Protein AF-A0A2V5SPE5-F1 (afdb_monomer_lite)

Radius of gyration: 20.8 Å; chains: 1; bounding box: 56×38×56 Å

pLDDT: mean 79.17, std 14.81, range [37.03, 97.19]

Foldseek 3Di:
DQPFQEEEAEEQVCVLQVVLLVVLLVVVPGGYHYHYDDPVVLPPDDLVVVVVVRLVNHDAAYEYEADPNCCVSRVVDPVVVVVVVVVCVVCVRRYHYDYPPPPSLFQHSNNVSQVVCVSVVNHDDDDPLNGGGAAEEQDQDDDDDDDCVGSQNWYWYHDDLSIDIWHWDDDDQFKIKTFQSGSFFPFKFKQPPPDDPVRRPPPVPGDRPDRMDIDTQQIWMWTATPSGDIGIDHRPGDDDPVPPD

Sequence (245 aa):
MSRYEIALSFAGEDRTYVEMVARFLQSHGVSFFYDDYNDVNLWGKDLYAHLVGVYSKAERYVIMFISRHYAEKVWTNHERRAAQSRALTEKGEYILPVRSYLDARRISPEVLASKVLEKLGRPIILSKANALPPPHSPALCGDVAFDYSSHDGRFEFGHGDLAFESRWTRASNRSIYCYNDAPSIRGVAVAPVGADFKALGDVSTLDFTSRTRCPAVGQFVVLQNTKGFFALLRIESIGDMTRGD

Secondary structure (DSSP, 8-state):
---EEEEEEEEGGGHHHHHHHHHHHHHTT--EEEEEE-HHHHTT--HHHHHHHHHTTEEEEEEEEE-HHHHHHH--SHHHHHHHHHHHHHTTTTEEEEETTTSTTTS-HHHHHHHHHHHTT------TTTSSPPPEE--SSS-----TTSGGGEEEES-GGG-EEEEEEE--SSBEEEES-STTEEEEEEPPTT--TTT---GGGS----SEE-PBTTPEEEEEETTS-EEEEE------GGG--

Structure (mmCIF, N/CA/C/O backbone):
data_AF-A0A2V5SPE5-F1
#
_entry.id   AF-A0A2V5SPE5-F1
#
loop_
_atom_site.group_PDB
_atom_site.id
_atom_site.type_symbol
_atom_site.label_atom_id
_atom_site.label_alt_id
_atom_site.label_comp_id
_atom_site.label_asym_id
_atom_site.label_entity_id
_atom_site.label_seq_id
_atom_site.pdbx_PDB_ins_code
_atom_site.Cartn_x
_atom_site.Cartn_y
_atom_site.Cartn_z
_atom_site.occupancy
_atom_site.B_iso_or_equiv
_atom_site.auth_seq_id
_atom_site.auth_comp_id
_atom_site.auth_asym_id
_atom_site.auth_atom_id
_atom_site.pdbx_PDB_model_num
ATOM 1 N N . MET A 1 1 ? -7.670 -2.288 32.325 1.00 46.09 1 MET A N 1
ATOM 2 C CA . MET A 1 1 ? -6.701 -1.394 31.663 1.00 46.09 1 MET A CA 1
ATOM 3 C C . MET A 1 1 ? -6.835 -1.601 30.172 1.00 46.09 1 MET A C 1
ATOM 5 O O . MET A 1 1 ? -6.542 -2.690 29.686 1.00 46.09 1 MET A O 1
ATOM 9 N N . SER A 1 2 ? -7.372 -0.611 29.473 1.00 51.41 2 SER A N 1
ATOM 10 C CA . SER A 1 2 ? -7.204 -0.492 28.027 1.00 51.41 2 SER A CA 1
ATOM 11 C C . SER A 1 2 ? -5.707 -0.459 27.715 1.00 51.41 2 SER A C 1
ATOM 13 O O . SER A 1 2 ? -4.915 0.085 28.478 1.00 51.41 2 SER A O 1
ATOM 15 N N . ARG A 1 3 ? -5.302 -1.180 26.669 1.00 74.50 3 ARG A N 1
ATOM 16 C CA . ARG A 1 3 ? -3.885 -1.429 26.345 1.00 74.50 3 ARG A CA 1
ATOM 17 C C . ARG A 1 3 ? -3.415 -0.602 25.143 1.00 74.50 3 ARG A C 1
ATOM 19 O O . ARG A 1 3 ? -2.238 -0.650 24.803 1.00 74.50 3 ARG A O 1
ATOM 26 N N . TYR A 1 4 ? -4.333 0.119 24.499 1.00 88.06 4 TYR A N 1
ATOM 27 C CA . TYR A 1 4 ? -4.118 0.752 23.205 1.00 88.06 4 TYR A CA 1
ATOM 28 C C . TYR A 1 4 ? -4.784 2.127 23.149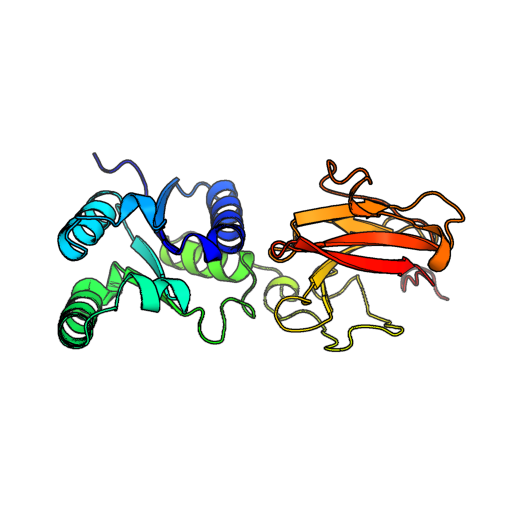 1.00 88.06 4 TYR A C 1
ATOM 30 O O . TYR A 1 4 ? -5.935 2.292 23.554 1.00 88.06 4 TYR A O 1
ATOM 38 N N . GLU A 1 5 ? -4.066 3.105 22.604 1.00 90.81 5 GLU A N 1
ATOM 39 C CA . GLU A 1 5 ? -4.546 4.480 22.443 1.00 90.81 5 GLU A CA 1
ATOM 40 C C . GLU A 1 5 ? -5.708 4.551 21.439 1.00 90.81 5 GLU A C 1
ATOM 42 O O . GLU A 1 5 ? -6.687 5.266 21.666 1.00 90.81 5 GLU A O 1
ATOM 47 N N . ILE A 1 6 ? -5.634 3.759 20.363 1.00 92.25 6 ILE A N 1
ATOM 48 C CA . ILE A 1 6 ? -6.676 3.656 19.332 1.00 92.25 6 ILE A CA 1
ATOM 49 C C . ILE A 1 6 ? -7.001 2.197 18.961 1.00 92.25 6 ILE A C 1
ATOM 51 O O . ILE A 1 6 ? -6.243 1.274 19.260 1.00 92.25 6 ILE A O 1
ATOM 55 N N . ALA A 1 7 ? -8.103 1.982 18.244 1.00 91.06 7 ALA A N 1
ATOM 56 C CA . ALA A 1 7 ? -8.387 0.729 17.540 1.00 91.06 7 ALA A CA 1
ATOM 57 C C . ALA A 1 7 ? -8.598 0.986 16.045 1.00 91.06 7 ALA A C 1
ATOM 59 O O . ALA A 1 7 ? -9.183 1.998 15.667 1.00 91.06 7 ALA A O 1
ATOM 60 N N . LEU A 1 8 ? -8.137 0.062 15.206 1.00 91.25 8 LEU A N 1
ATOM 61 C CA . LEU A 1 8 ? -8.308 0.064 13.756 1.00 91.25 8 LEU A CA 1
ATOM 62 C C . LEU A 1 8 ? -9.263 -1.077 13.395 1.00 91.25 8 LEU A C 1
ATOM 64 O O . LEU A 1 8 ? -8.892 -2.241 13.529 1.00 91.25 8 LEU A O 1
ATOM 68 N N . SER A 1 9 ? -10.477 -0.746 12.957 1.00 87.81 9 SER A N 1
ATOM 69 C CA . SER A 1 9 ? -11.514 -1.716 12.581 1.00 87.81 9 SER A CA 1
ATOM 70 C C . SER A 1 9 ? -11.764 -1.669 11.078 1.00 87.81 9 SER A C 1
ATOM 72 O O . SER A 1 9 ? -12.050 -0.604 10.527 1.00 87.81 9 SER A O 1
ATOM 74 N N . PHE A 1 10 ? -11.586 -2.803 10.403 1.00 86.19 10 PHE A N 1
ATOM 75 C CA . PHE A 1 10 ? -11.543 -2.888 8.942 1.00 86.19 10 PHE A CA 1
ATOM 76 C C . PHE A 1 10 ? -11.928 -4.287 8.447 1.00 86.19 10 PHE A C 1
ATOM 78 O O . PHE A 1 10 ? -11.893 -5.262 9.200 1.00 86.19 10 PHE A O 1
ATOM 85 N N . ALA A 1 11 ? -12.298 -4.399 7.169 1.00 83.06 11 ALA A N 1
ATOM 86 C CA . ALA A 1 11 ? -12.502 -5.697 6.531 1.00 83.06 11 ALA A CA 1
ATOM 87 C C . ALA A 1 11 ? -11.150 -6.318 6.174 1.00 83.06 11 ALA A C 1
ATOM 89 O O . ALA A 1 11 ? -10.242 -5.596 5.768 1.00 83.06 11 ALA A O 1
ATOM 90 N N . GLY A 1 12 ? -11.005 -7.642 6.281 1.00 79.88 12 GLY A N 1
ATOM 91 C CA . GLY A 1 12 ? -9.739 -8.327 5.987 1.00 79.88 12 GLY A CA 1
ATOM 92 C C . GLY A 1 12 ? -9.131 -7.974 4.619 1.00 79.88 12 GLY A C 1
ATOM 93 O O . GLY A 1 12 ? -7.910 -7.921 4.487 1.00 79.88 12 GLY A O 1
ATOM 94 N N . GLU A 1 13 ? -9.966 -7.652 3.630 1.00 80.38 13 GLU A N 1
ATOM 95 C CA . GLU A 1 13 ? -9.584 -7.209 2.285 1.00 80.38 13 GLU A CA 1
ATOM 96 C C . GLU A 1 13 ? -8.825 -5.874 2.253 1.00 80.38 13 GLU A C 1
ATOM 98 O O . GLU A 1 13 ? -8.049 -5.635 1.329 1.00 80.38 13 GLU A O 1
ATOM 103 N N . ASP A 1 14 ? -9.022 -5.014 3.253 1.00 79.62 14 ASP A N 1
ATOM 104 C CA . ASP A 1 14 ? -8.382 -3.699 3.356 1.00 79.62 14 ASP A CA 1
ATOM 105 C C . ASP A 1 14 ? -7.065 -3.745 4.154 1.00 79.62 14 ASP A C 1
ATOM 107 O O . ASP A 1 14 ? -6.415 -2.712 4.342 1.00 79.62 14 ASP A O 1
ATOM 111 N N . ARG A 1 15 ? -6.643 -4.934 4.618 1.00 80.62 15 ARG A N 1
ATOM 112 C CA . ARG A 1 15 ? -5.495 -5.124 5.522 1.00 80.62 15 ARG A CA 1
ATOM 113 C C . ARG A 1 15 ? -4.242 -4.394 5.066 1.00 80.62 15 ARG A C 1
ATOM 115 O O . ARG A 1 15 ? -3.637 -3.710 5.880 1.00 80.62 15 ARG A O 1
ATOM 122 N N . THR A 1 16 ? -3.853 -4.512 3.796 1.00 75.94 16 THR A N 1
ATOM 123 C CA . THR A 1 16 ? -2.585 -3.927 3.334 1.00 75.94 16 THR A CA 1
ATOM 124 C C . THR A 1 16 ? -2.550 -2.410 3.512 1.00 75.94 16 THR A C 1
ATOM 126 O O . THR A 1 16 ? -1.566 -1.872 4.013 1.00 75.94 16 THR A O 1
ATOM 129 N N . TYR A 1 17 ? -3.640 -1.716 3.175 1.00 77.75 17 TYR A N 1
ATOM 130 C CA . TYR A 1 17 ? -3.734 -0.269 3.367 1.00 77.75 17 TYR A CA 1
ATOM 131 C C . TYR A 1 17 ? -3.699 0.100 4.857 1.00 77.75 17 TYR A C 1
ATOM 133 O O . TYR A 1 17 ? -2.959 0.996 5.267 1.00 77.75 17 TYR A O 1
ATOM 141 N N . VAL A 1 18 ? -4.458 -0.623 5.686 1.00 86.75 18 VAL A N 1
ATOM 142 C CA . VAL A 1 18 ? -4.539 -0.369 7.132 1.00 86.75 18 VAL A CA 1
ATOM 143 C C . VAL A 1 18 ? -3.203 -0.634 7.830 1.00 86.75 18 VAL A C 1
ATOM 145 O O . VAL A 1 18 ? -2.807 0.146 8.695 1.00 86.75 18 VAL A O 1
ATOM 148 N N . GLU A 1 19 ? -2.465 -1.670 7.428 1.00 83.00 19 GLU A N 1
ATOM 149 C CA . GLU A 1 19 ? -1.131 -1.973 7.956 1.00 83.00 19 GLU A CA 1
ATOM 150 C C . GLU A 1 19 ? -0.127 -0.853 7.676 1.00 83.00 19 GLU A C 1
ATOM 152 O O . GLU A 1 19 ? 0.739 -0.583 8.506 1.00 83.00 19 GLU A O 1
ATOM 157 N N . MET A 1 20 ? -0.240 -0.153 6.549 1.00 75.56 20 MET A N 1
ATOM 158 C CA . MET A 1 20 ? 0.630 0.987 6.262 1.00 75.56 20 MET A CA 1
ATOM 159 C C . MET A 1 20 ? 0.316 2.202 7.121 1.00 75.56 20 MET A C 1
ATOM 161 O O . MET A 1 20 ? 1.232 2.803 7.684 1.00 75.56 20 MET A O 1
ATOM 165 N N . VAL A 1 21 ? -0.971 2.525 7.272 1.00 86.06 21 VAL A N 1
ATOM 166 C CA . VAL A 1 21 ? -1.419 3.573 8.200 1.00 86.06 21 VAL A CA 1
ATOM 167 C C . VAL A 1 21 ? -0.890 3.255 9.597 1.00 86.06 21 VAL A C 1
ATOM 169 O O . VAL A 1 21 ? -0.292 4.101 10.254 1.00 86.06 21 VAL A O 1
ATOM 172 N N . ALA A 1 22 ? -1.038 2.004 10.025 1.00 87.06 22 ALA A N 1
ATOM 173 C CA . ALA A 1 22 ? -0.593 1.531 11.321 1.00 87.06 22 ALA A CA 1
ATOM 174 C C . ALA A 1 22 ? 0.930 1.599 11.501 1.00 87.06 22 ALA A C 1
ATOM 176 O O . ALA A 1 22 ? 1.385 2.066 12.540 1.00 87.06 22 ALA A O 1
ATOM 177 N N . ARG A 1 23 ? 1.733 1.209 10.501 1.00 83.44 23 ARG A N 1
ATOM 178 C CA . ARG A 1 23 ? 3.201 1.359 10.538 1.00 83.44 23 ARG A CA 1
ATOM 179 C C . ARG A 1 23 ? 3.611 2.818 10.716 1.00 83.44 23 ARG A C 1
ATOM 181 O O . ARG A 1 23 ? 4.501 3.108 11.512 1.00 83.44 23 ARG A O 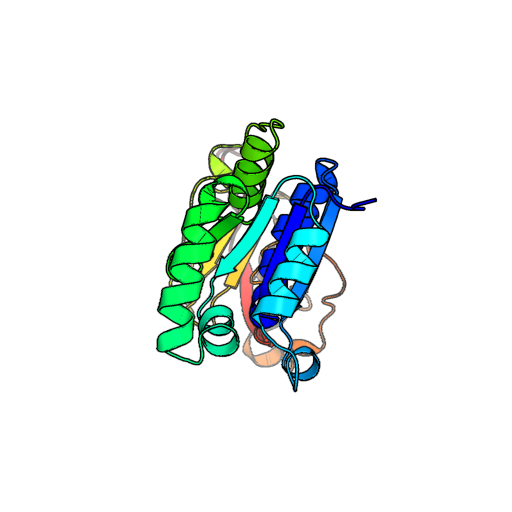1
ATOM 188 N N . PHE A 1 24 ? 2.946 3.733 10.013 1.00 80.19 24 PHE A N 1
ATOM 189 C CA . PHE A 1 24 ? 3.208 5.163 10.145 1.00 80.19 24 PHE A CA 1
ATOM 190 C C . PHE A 1 24 ? 2.808 5.689 11.531 1.00 80.19 24 PHE A C 1
ATOM 192 O O . PHE A 1 24 ? 3.558 6.426 12.163 1.00 80.19 24 PHE A O 1
ATOM 199 N N . LEU A 1 25 ? 1.651 5.283 12.053 1.00 87.81 25 LEU A N 1
ATOM 200 C CA . LEU A 1 25 ? 1.230 5.630 13.413 1.00 87.81 25 LEU A CA 1
ATOM 201 C C . LEU A 1 25 ? 2.196 5.064 14.468 1.00 87.81 25 LEU A C 1
ATOM 203 O O . LEU A 1 25 ? 2.550 5.756 15.424 1.00 87.81 25 LEU A O 1
ATOM 207 N N . GLN A 1 26 ? 2.683 3.838 14.263 1.00 84.75 26 GLN A N 1
ATOM 208 C CA . GLN A 1 26 ? 3.643 3.176 15.143 1.00 84.75 26 GLN A CA 1
ATOM 209 C C . GLN A 1 26 ? 4.980 3.918 15.196 1.00 84.75 26 GLN A C 1
ATOM 211 O O . GLN A 1 26 ? 5.522 4.105 16.285 1.00 84.75 26 GLN A O 1
ATOM 216 N N . SER A 1 27 ? 5.500 4.382 14.053 1.00 77.75 27 SER A N 1
ATOM 217 C CA . SER A 1 27 ? 6.752 5.154 14.012 1.00 77.75 27 SER A CA 1
ATOM 218 C C . SER A 1 27 ? 6.650 6.504 14.735 1.00 77.75 27 SER A C 1
ATOM 220 O O . SER A 1 27 ? 7.672 7.065 15.119 1.00 77.75 27 SER A O 1
ATOM 222 N N . HIS A 1 28 ? 5.427 6.975 15.002 1.00 84.38 28 HIS A N 1
ATOM 223 C CA . HIS A 1 28 ? 5.119 8.175 15.788 1.00 84.38 28 HIS A CA 1
ATOM 224 C C . HIS A 1 28 ? 4.610 7.847 17.209 1.00 84.38 28 HIS A C 1
ATOM 226 O O . HIS A 1 28 ? 3.972 8.672 17.873 1.00 84.38 28 HIS A O 1
ATOM 232 N N . GLY A 1 29 ? 4.887 6.629 17.690 1.00 86.06 29 GLY A N 1
ATOM 233 C CA . GLY A 1 29 ? 4.644 6.212 19.072 1.00 86.06 29 GLY A CA 1
ATOM 234 C C . GLY A 1 29 ? 3.171 6.018 19.431 1.00 86.06 29 GLY A C 1
ATOM 235 O O . GLY A 1 29 ? 2.808 6.149 20.600 1.00 86.06 29 GLY A O 1
ATOM 236 N N . VAL A 1 30 ? 2.296 5.770 18.455 1.00 92.00 30 VAL A N 1
ATOM 237 C CA . VAL A 1 30 ? 0.880 5.462 18.705 1.00 92.00 30 VAL A CA 1
ATOM 238 C C . VAL A 1 30 ? 0.721 3.961 18.934 1.00 92.00 30 VAL A C 1
ATOM 240 O O . VAL A 1 30 ? 1.190 3.148 18.138 1.00 92.00 30 VAL A O 1
ATOM 243 N N . SER A 1 31 ? 0.029 3.585 20.011 1.00 92.00 31 SER A N 1
ATOM 244 C CA . SER A 1 31 ? -0.344 2.191 20.279 1.00 92.00 31 SER A CA 1
ATOM 245 C C . SER A 1 31 ? -1.751 1.905 19.755 1.00 92.00 31 SER A C 1
ATOM 247 O O . SER A 1 31 ? -2.669 2.701 19.953 1.00 92.00 31 SER A O 1
ATOM 249 N N . PHE A 1 32 ? -1.941 0.770 19.084 1.00 92.31 32 PHE A N 1
ATOM 250 C CA . PHE A 1 32 ? -3.219 0.444 18.453 1.00 92.31 32 PHE A CA 1
ATOM 251 C C . PHE A 1 32 ? -3.586 -1.036 18.546 1.00 92.31 32 PHE A C 1
ATOM 253 O O . PHE A 1 32 ? -2.722 -1.912 18.578 1.00 92.31 32 PHE A O 1
ATOM 260 N N . PHE A 1 33 ? -4.891 -1.297 18.559 1.00 89.62 33 PHE A N 1
ATOM 261 C CA . PHE A 1 33 ? -5.485 -2.625 18.435 1.00 89.62 33 PHE A CA 1
ATOM 262 C C . PHE A 1 33 ? -5.995 -2.852 17.007 1.00 89.62 33 PHE A C 1
ATOM 264 O O . PHE A 1 33 ? -6.657 -1.972 16.459 1.00 89.62 33 PHE A O 1
ATOM 271 N N . TYR A 1 34 ? -5.733 -4.024 16.424 1.00 87.06 34 TYR A N 1
ATOM 272 C CA . TYR A 1 34 ? -6.352 -4.429 15.160 1.00 87.06 34 TYR A CA 1
ATOM 273 C C . TYR A 1 34 ? -7.626 -5.227 15.404 1.00 87.06 34 TYR A C 1
ATOM 275 O O . TYR A 1 34 ? -7.627 -6.191 16.167 1.00 87.06 34 TYR A O 1
ATOM 283 N N . ASP A 1 35 ? -8.671 -4.850 14.685 1.00 81.94 35 ASP A N 1
ATOM 284 C CA . ASP A 1 35 ? -9.921 -5.581 14.575 1.00 81.94 35 ASP A CA 1
ATOM 285 C C . ASP A 1 35 ? -10.156 -5.944 13.101 1.00 81.94 35 ASP A C 1
ATOM 287 O O . ASP A 1 35 ? -10.719 -5.160 12.331 1.00 81.94 35 ASP A O 1
ATOM 291 N N . ASP A 1 36 ? -9.643 -7.108 12.693 1.00 76.19 36 ASP A N 1
ATOM 292 C CA . ASP A 1 36 ? -9.723 -7.607 11.323 1.00 76.19 36 ASP A CA 1
ATOM 293 C C . ASP A 1 36 ? -10.974 -8.481 11.116 1.00 76.19 36 ASP A C 1
ATOM 295 O O . ASP A 1 36 ? -11.062 -9.639 11.534 1.00 76.19 36 ASP A O 1
ATOM 299 N N . TYR A 1 37 ? -11.974 -7.942 10.419 1.00 65.94 37 TYR A N 1
ATOM 300 C CA . TYR A 1 37 ? -13.169 -8.706 10.058 1.00 65.94 37 TYR A CA 1
ATOM 301 C C . TYR A 1 37 ? -12.834 -9.747 8.970 1.00 65.94 37 TYR A C 1
ATOM 303 O O . TYR A 1 37 ? -12.868 -9.449 7.773 1.00 65.94 37 TYR A O 1
ATOM 311 N N . ASN A 1 38 ? -12.543 -10.983 9.393 1.00 60.66 38 ASN A N 1
ATOM 312 C CA . ASN A 1 38 ? -12.442 -12.176 8.541 1.00 60.66 38 ASN A CA 1
ATOM 313 C C . ASN A 1 38 ? -13.685 -13.068 8.720 1.00 60.66 38 ASN A C 1
ATOM 315 O O . ASN A 1 38 ? -14.176 -13.214 9.840 1.00 60.66 38 ASN A O 1
ATOM 319 N N . ASP A 1 39 ? -14.156 -13.722 7.650 1.00 52.12 39 ASP A N 1
ATOM 320 C CA . ASP A 1 39 ? -15.409 -14.509 7.644 1.00 52.12 39 ASP A CA 1
ATOM 321 C C . ASP A 1 39 ? -15.454 -15.610 8.721 1.00 52.12 39 ASP A C 1
ATOM 323 O O . ASP A 1 39 ? -16.506 -15.889 9.294 1.00 52.12 39 ASP A O 1
ATOM 327 N N . VAL A 1 40 ? -14.298 -16.172 9.082 1.00 51.53 40 VAL A N 1
ATOM 328 C CA . VAL A 1 40 ? -14.168 -17.194 10.137 1.00 51.53 40 VAL A CA 1
ATOM 329 C C . VAL A 1 40 ? -14.488 -16.639 11.534 1.00 51.53 40 VAL A C 1
ATOM 331 O O . VAL A 1 40 ? -15.038 -17.349 12.371 1.00 51.53 40 VAL A O 1
ATOM 334 N N . ASN A 1 41 ? -14.192 -15.362 11.794 1.00 51.75 41 ASN A N 1
ATOM 335 C CA . ASN A 1 41 ? -14.383 -14.735 13.108 1.00 51.75 41 ASN A CA 1
ATOM 336 C C . ASN A 1 41 ? -15.820 -14.240 13.350 1.00 51.75 41 ASN A C 1
ATOM 338 O O . ASN A 1 41 ? -16.164 -13.922 14.494 1.00 51.75 41 ASN A O 1
ATOM 342 N N . LEU A 1 42 ? -16.637 -14.163 12.293 1.00 52.41 42 LEU A N 1
ATOM 343 C CA . LEU A 1 42 ? -17.982 -13.573 12.294 1.00 52.41 42 LEU A CA 1
ATOM 344 C C . LEU A 1 42 ? -19.107 -14.597 12.414 1.00 52.41 42 LEU A C 1
ATOM 346 O O . LEU A 1 42 ? -20.240 -14.225 12.729 1.00 52.41 42 LEU A O 1
ATOM 350 N N . TRP A 1 43 ? -18.819 -15.879 12.189 1.00 43.50 43 TRP A N 1
ATOM 351 C CA . TRP A 1 43 ? -19.834 -16.921 12.277 1.00 43.50 43 TRP A CA 1
ATOM 352 C C . TRP A 1 43 ? -20.336 -17.048 13.725 1.00 43.50 43 TRP A C 1
ATOM 354 O O . TRP A 1 43 ? -19.628 -17.516 14.613 1.00 43.50 43 TRP A O 1
ATOM 364 N N . GLY A 1 44 ? -21.574 -16.607 13.967 1.00 48.78 44 GLY A N 1
ATOM 365 C CA . GLY A 1 44 ? -22.283 -16.788 15.239 1.00 48.78 44 GLY A CA 1
ATOM 366 C C . GLY A 1 44 ? -22.116 -15.679 16.286 1.00 48.78 44 GLY A C 1
ATOM 367 O O . GLY A 1 44 ? -22.651 -15.827 17.383 1.00 48.78 44 GLY A O 1
ATOM 368 N N . LYS A 1 45 ? -21.425 -14.568 15.989 1.00 54.84 45 LYS A N 1
ATOM 369 C CA . LYS A 1 45 ? -21.304 -13.430 16.923 1.00 54.84 45 LYS A CA 1
ATOM 370 C C . LYS A 1 45 ? -22.335 -12.335 16.645 1.00 54.84 45 LYS A C 1
ATOM 372 O O . LYS A 1 45 ? -22.592 -11.986 15.496 1.00 54.84 45 LYS A O 1
ATOM 377 N N . ASP A 1 46 ? -22.884 -11.747 17.710 1.00 62.25 46 ASP A N 1
ATOM 378 C CA . ASP A 1 46 ? -23.644 -10.497 17.618 1.00 62.25 46 ASP A CA 1
ATOM 379 C C . ASP A 1 46 ? -22.682 -9.343 17.306 1.00 62.25 46 ASP A C 1
ATOM 381 O O . ASP A 1 46 ? -21.771 -9.025 18.075 1.00 62.25 46 ASP A O 1
ATOM 385 N N . LEU A 1 47 ? -22.893 -8.716 16.152 1.00 60.59 47 LEU A N 1
ATOM 386 C CA . LEU A 1 47 ? -22.095 -7.608 15.648 1.00 60.59 47 LEU A CA 1
ATOM 387 C C . LEU A 1 47 ? -22.040 -6.419 16.617 1.00 60.59 47 LEU A C 1
ATOM 389 O O . LEU A 1 47 ? -21.004 -5.766 16.738 1.00 60.59 47 LEU A O 1
ATOM 393 N N . TYR A 1 48 ? -23.139 -6.126 17.313 1.00 62.16 48 TYR A N 1
ATOM 394 C CA . TYR A 1 48 ? -23.153 -5.032 18.278 1.00 62.16 48 TYR A CA 1
ATOM 395 C C . TYR A 1 48 ? -22.267 -5.364 19.481 1.00 62.16 48 TYR A C 1
ATOM 397 O O . TYR A 1 48 ? -21.468 -4.531 19.903 1.00 62.16 48 TYR A O 1
ATOM 405 N N . ALA A 1 49 ? -22.333 -6.603 19.976 1.00 66.25 49 ALA A N 1
ATOM 406 C CA . ALA A 1 49 ? -21.472 -7.072 21.057 1.00 66.25 49 ALA A CA 1
ATOM 407 C C . ALA A 1 49 ? -19.986 -7.058 20.658 1.00 66.25 49 ALA A C 1
ATOM 409 O O . ALA A 1 49 ? -19.134 -6.692 21.469 1.00 66.25 49 ALA A O 1
ATOM 410 N N . HIS A 1 50 ? -19.669 -7.390 19.401 1.00 72.56 50 HIS A N 1
ATOM 411 C CA . HIS A 1 50 ? -18.305 -7.306 18.875 1.00 72.56 50 HIS A CA 1
ATOM 412 C C . HIS A 1 50 ? -17.800 -5.862 18.819 1.00 72.56 50 HIS A C 1
ATOM 414 O O . HIS A 1 50 ? -16.743 -5.572 19.375 1.00 72.56 50 HIS A O 1
ATOM 420 N N . LEU A 1 51 ? -18.572 -4.940 18.232 1.00 70.06 51 LEU A N 1
ATOM 421 C CA . LEU A 1 51 ? -18.212 -3.519 18.180 1.00 70.06 51 LEU A CA 1
ATOM 422 C C . LEU A 1 51 ? -18.059 -2.923 19.583 1.00 70.06 51 LEU A C 1
ATOM 424 O O . LEU A 1 51 ? -17.084 -2.226 19.839 1.00 70.06 51 LEU A O 1
ATOM 428 N N . VAL A 1 52 ? -18.949 -3.255 20.522 1.00 72.12 52 VAL A N 1
ATOM 429 C CA . VAL A 1 52 ? -18.800 -2.885 21.941 1.00 72.12 52 VAL A CA 1
ATOM 430 C C . VAL A 1 52 ? -17.491 -3.435 22.519 1.00 72.12 52 VAL A C 1
ATOM 432 O O . VAL A 1 52 ? -16.777 -2.716 23.220 1.00 72.12 52 VAL A O 1
ATOM 435 N N . GLY A 1 53 ? -17.136 -4.677 22.183 1.00 74.19 53 GLY A N 1
ATOM 436 C CA . GLY A 1 53 ? -15.854 -5.279 22.535 1.00 74.19 53 GLY A CA 1
ATOM 437 C C . GLY A 1 53 ? -14.665 -4.480 22.003 1.00 74.19 53 GLY A C 1
ATOM 438 O O . GLY A 1 53 ? -13.761 -4.166 22.773 1.00 74.19 53 GLY A O 1
ATOM 439 N N . VAL A 1 54 ? -14.679 -4.078 20.733 1.00 75.81 54 VAL A N 1
ATOM 440 C CA . VAL A 1 54 ? -13.622 -3.260 20.109 1.00 75.81 54 VAL A CA 1
ATOM 441 C C . VAL A 1 54 ? -13.547 -1.874 20.749 1.00 75.81 54 VAL A C 1
ATOM 443 O O . VAL A 1 54 ? -12.461 -1.405 21.086 1.00 75.81 54 VAL A O 1
ATOM 446 N N . TYR A 1 55 ? -14.694 -1.251 21.016 1.00 75.50 55 TYR A N 1
ATOM 447 C CA . TYR A 1 55 ? -14.781 0.048 21.690 1.00 75.50 55 TYR A CA 1
ATOM 448 C C . TYR A 1 55 ? -14.250 -0.009 23.127 1.00 75.50 55 TYR A C 1
ATOM 450 O O . TYR A 1 55 ? -13.816 0.996 23.668 1.00 75.50 55 TYR A O 1
ATOM 458 N N . SER A 1 56 ? -14.236 -1.181 23.763 1.00 77.06 56 SER A N 1
ATOM 459 C CA . SER A 1 56 ? -13.610 -1.339 25.081 1.00 77.06 56 SER A CA 1
ATOM 460 C C . SER A 1 56 ? -12.076 -1.421 25.029 1.00 77.06 56 SER A C 1
ATOM 462 O O . SER A 1 56 ? -11.419 -1.335 26.068 1.00 77.06 56 SER A O 1
ATOM 464 N N . LYS A 1 57 ? -11.483 -1.629 23.842 1.00 79.56 57 LYS A N 1
ATOM 465 C CA . LYS A 1 57 ? -10.030 -1.808 23.674 1.00 79.56 57 LYS A CA 1
ATOM 466 C C . LYS A 1 57 ? -9.276 -0.497 23.492 1.00 79.56 57 LYS A C 1
ATOM 468 O O . LYS A 1 57 ? -8.106 -0.452 23.873 1.00 79.56 57 LYS A O 1
ATOM 473 N N . ALA A 1 58 ? -9.918 0.514 22.909 1.00 81.50 58 ALA A N 1
ATOM 474 C CA . ALA A 1 58 ? -9.306 1.799 22.599 1.00 81.50 58 ALA A CA 1
ATOM 475 C C . ALA A 1 58 ? -9.609 2.851 23.669 1.00 81.50 58 ALA A C 1
ATOM 477 O O . ALA A 1 58 ? -10.744 2.992 24.120 1.00 81.50 58 ALA A O 1
ATOM 478 N N . GLU A 1 59 ? -8.603 3.638 24.033 1.00 82.75 59 GLU A N 1
ATOM 479 C CA . GLU A 1 59 ? -8.767 4.720 25.011 1.00 82.75 59 GLU A CA 1
ATOM 480 C C . GLU A 1 59 ? -9.375 5.976 24.410 1.00 82.75 59 GLU A C 1
ATOM 482 O O . GLU A 1 59 ? -10.211 6.616 25.042 1.00 82.75 59 GLU A O 1
ATOM 487 N N . ARG A 1 60 ? -8.946 6.339 23.199 1.00 85.31 60 ARG A N 1
ATOM 488 C CA . ARG A 1 60 ? -9.261 7.647 22.619 1.00 85.31 60 ARG A CA 1
ATOM 489 C C . ARG A 1 60 ? -10.184 7.547 21.426 1.00 85.31 60 ARG A C 1
ATOM 491 O O . ARG A 1 60 ? -11.205 8.223 21.407 1.00 85.31 60 ARG A O 1
ATOM 498 N N . TYR A 1 61 ? -9.823 6.721 20.445 1.00 89.00 61 TYR A N 1
ATOM 499 C CA . TYR A 1 61 ? -10.561 6.655 19.188 1.00 89.00 61 TYR A CA 1
ATOM 500 C C . TYR A 1 61 ? -10.628 5.249 18.606 1.00 89.00 61 TYR A C 1
ATOM 502 O O . TYR A 1 61 ? -9.674 4.473 18.677 1.00 89.00 61 TYR A O 1
ATOM 510 N N . VAL A 1 62 ? -11.733 4.967 17.926 1.00 87.38 62 VAL A N 1
ATOM 511 C CA . VAL A 1 62 ? -11.885 3.803 17.052 1.00 87.38 62 VAL A CA 1
ATOM 512 C C . VAL A 1 62 ? -11.962 4.302 15.616 1.00 87.38 62 VAL A C 1
ATOM 514 O O . VAL A 1 62 ? -12.889 5.015 15.235 1.00 87.38 62 VAL A O 1
ATOM 517 N N . ILE A 1 63 ? -10.968 3.942 14.816 1.00 88.81 63 ILE A N 1
ATOM 518 C CA . ILE A 1 63 ? -10.874 4.293 13.403 1.00 88.81 63 ILE A CA 1
ATOM 519 C C . ILE A 1 63 ? -11.532 3.179 12.606 1.00 88.81 63 ILE A C 1
ATOM 521 O O . ILE A 1 63 ? -11.050 2.046 12.594 1.00 88.81 63 ILE A O 1
ATOM 525 N N . MET A 1 64 ? -12.642 3.500 11.951 1.00 85.06 64 MET A N 1
ATOM 526 C CA . MET A 1 64 ? -13.456 2.518 11.242 1.00 85.06 64 MET A CA 1
ATOM 527 C C . MET A 1 64 ? -13.287 2.693 9.734 1.00 85.06 64 MET A C 1
ATOM 529 O O . MET A 1 64 ? -13.747 3.685 9.168 1.00 85.06 64 MET A O 1
ATOM 533 N N . PHE A 1 65 ? -12.641 1.734 9.077 1.00 84.50 65 PHE A N 1
ATOM 534 C CA . PHE A 1 65 ? -12.421 1.720 7.632 1.00 84.50 65 PHE A CA 1
ATOM 535 C C . PHE A 1 65 ? -13.647 1.137 6.931 1.00 84.50 65 PHE A C 1
ATOM 537 O O . PHE A 1 65 ? -13.819 -0.071 6.797 1.00 84.50 65 PHE A O 1
ATOM 544 N N . ILE A 1 66 ? -14.527 2.026 6.480 1.00 79.50 66 ILE A N 1
ATOM 545 C CA . ILE A 1 66 ? -15.796 1.675 5.847 1.00 79.50 66 ILE A CA 1
ATOM 546 C C . ILE A 1 66 ? -15.566 1.483 4.343 1.00 79.50 66 ILE A C 1
ATOM 548 O O . ILE A 1 66 ? -15.734 2.416 3.548 1.00 79.50 66 ILE A O 1
ATOM 552 N N . SER A 1 67 ? -15.171 0.275 3.952 1.00 77.56 67 SER A N 1
ATOM 553 C CA . SER A 1 67 ? -15.119 -0.173 2.556 1.00 77.56 67 SER A CA 1
ATOM 554 C C . SER A 1 67 ? -16.422 -0.829 2.106 1.00 77.56 67 SER A C 1
ATOM 556 O O . SER A 1 67 ? -17.362 -1.003 2.887 1.00 77.56 67 SER A O 1
ATOM 558 N N . ARG A 1 68 ? -16.489 -1.198 0.821 1.00 76.44 68 ARG A N 1
ATOM 559 C CA . ARG A 1 68 ? -17.577 -2.032 0.302 1.00 76.44 68 ARG A CA 1
ATOM 560 C C . ARG A 1 68 ? -17.621 -3.384 1.015 1.00 76.44 68 ARG A C 1
ATOM 562 O O . ARG A 1 68 ? -18.693 -3.769 1.459 1.00 76.44 68 ARG A O 1
ATOM 569 N N . HIS A 1 69 ? -16.470 -4.027 1.203 1.00 77.12 69 HIS A N 1
ATOM 570 C CA . HIS A 1 69 ? -16.361 -5.303 1.913 1.00 77.12 69 HIS A CA 1
ATOM 571 C C . HIS A 1 69 ? -16.770 -5.176 3.382 1.00 77.12 69 HIS A C 1
ATOM 573 O O . HIS A 1 69 ? -17.512 -6.011 3.892 1.00 77.12 69 HIS A O 1
ATOM 579 N N . TYR A 1 70 ? -16.364 -4.088 4.045 1.00 76.69 70 TYR A N 1
ATOM 580 C CA . TYR A 1 70 ? -16.798 -3.805 5.410 1.00 76.69 70 TYR A CA 1
ATOM 581 C C . TYR A 1 70 ? -18.314 -3.620 5.469 1.00 76.69 70 TYR A C 1
ATOM 583 O O . TYR A 1 70 ? -18.979 -4.269 6.263 1.00 76.69 70 TYR A O 1
ATOM 591 N N . ALA A 1 71 ? -18.889 -2.800 4.586 1.00 74.75 71 ALA A N 1
ATOM 592 C CA . ALA A 1 71 ? -20.332 -2.586 4.524 1.00 74.75 71 ALA A CA 1
ATOM 593 C C . ALA A 1 71 ? -21.113 -3.876 4.217 1.00 74.75 71 ALA A C 1
ATOM 595 O O . ALA A 1 71 ? -22.146 -4.116 4.832 1.00 74.75 71 ALA A O 1
ATOM 596 N N . GLU A 1 72 ? -20.629 -4.713 3.300 1.00 74.19 72 GLU A N 1
ATOM 597 C CA . GLU A 1 72 ? -21.263 -5.990 2.951 1.00 74.19 72 GLU A CA 1
ATOM 598 C C . GLU A 1 72 ? -21.230 -6.979 4.120 1.00 74.19 72 GLU A C 1
ATOM 600 O O . GLU A 1 72 ? -22.232 -7.639 4.363 1.00 74.19 72 GLU A O 1
ATOM 605 N N . LYS A 1 73 ? -20.137 -7.043 4.889 1.00 71.81 73 LYS A N 1
ATOM 606 C CA . LYS A 1 73 ? -20.007 -7.946 6.047 1.00 71.81 73 LYS A CA 1
ATOM 607 C C . LYS A 1 73 ? -20.710 -7.422 7.301 1.00 71.81 73 LYS A C 1
ATOM 609 O O . LYS A 1 73 ? -21.282 -8.193 8.068 1.00 71.81 73 LYS A O 1
ATOM 614 N N . VAL A 1 74 ? -20.678 -6.109 7.513 1.00 66.19 74 VAL A N 1
ATOM 615 C CA . VAL A 1 74 ? -21.132 -5.450 8.747 1.00 66.19 74 VAL A CA 1
ATOM 616 C C . VAL A 1 74 ? -22.583 -4.961 8.637 1.00 66.19 74 VAL A C 1
ATOM 618 O O . VAL A 1 74 ? -23.312 -4.974 9.623 1.00 66.19 74 VAL A O 1
ATOM 621 N N . TRP A 1 75 ? -23.070 -4.568 7.457 1.00 64.75 75 TRP A N 1
ATOM 622 C CA . TRP A 1 75 ? -24.395 -3.943 7.285 1.00 64.75 75 TRP A CA 1
ATOM 623 C C . TRP A 1 75 ? -25.404 -4.794 6.504 1.00 64.75 75 TRP A C 1
ATOM 625 O O . TRP A 1 75 ? -26.310 -4.246 5.876 1.00 64.75 75 TRP A O 1
ATOM 635 N N . THR A 1 76 ? -25.307 -6.124 6.591 1.00 57.28 76 THR A N 1
ATOM 636 C CA . THR A 1 76 ? -26.172 -7.089 5.878 1.00 57.28 76 THR A CA 1
ATOM 637 C C . THR A 1 76 ? -27.681 -6.920 6.095 1.00 57.28 76 THR A C 1
ATOM 639 O O . THR A 1 76 ? -28.454 -7.423 5.285 1.00 57.28 76 THR A O 1
ATOM 642 N N . ASN A 1 77 ? -28.134 -6.223 7.146 1.00 59.25 77 ASN A N 1
ATOM 643 C CA . ASN A 1 77 ? -29.559 -6.082 7.459 1.00 59.25 77 ASN A CA 1
ATOM 644 C C . ASN A 1 77 ? -29.999 -4.606 7.473 1.00 59.25 77 ASN A C 1
ATOM 646 O O . ASN A 1 77 ? -29.491 -3.806 8.266 1.00 59.25 77 ASN A O 1
ATOM 650 N N . HIS A 1 78 ? -30.949 -4.236 6.606 1.00 49.53 78 HIS A N 1
ATOM 651 C CA . HIS A 1 78 ? -31.373 -2.842 6.394 1.00 49.53 78 HIS A CA 1
ATOM 652 C C . HIS A 1 78 ? -31.886 -2.152 7.673 1.00 49.53 78 HIS A C 1
ATOM 654 O O . HIS A 1 78 ? -31.615 -0.967 7.867 1.00 49.53 78 HIS A O 1
ATOM 660 N N . GLU A 1 79 ? -32.532 -2.884 8.587 1.00 53.44 79 GLU A N 1
ATOM 661 C CA . GLU A 1 79 ? -32.970 -2.358 9.893 1.00 53.44 79 GLU A CA 1
ATOM 662 C C . GLU A 1 79 ? -31.794 -2.052 10.838 1.00 53.44 79 GLU A C 1
ATOM 664 O O . GLU A 1 79 ? -31.763 -0.998 11.481 1.00 53.44 79 GLU A O 1
ATOM 669 N N . ARG A 1 80 ? -30.765 -2.917 10.873 1.00 55.66 80 ARG A N 1
ATOM 670 C CA . ARG A 1 80 ? -29.541 -2.678 11.664 1.00 55.66 80 ARG A CA 1
ATOM 671 C C . ARG A 1 80 ? -28.770 -1.465 11.165 1.00 55.66 80 ARG A C 1
ATOM 673 O O . ARG A 1 80 ? -28.195 -0.749 11.979 1.00 55.66 80 ARG A O 1
ATOM 680 N N . ARG A 1 81 ? -28.789 -1.199 9.857 1.00 57.47 81 ARG A N 1
ATOM 681 C CA . ARG A 1 81 ? -28.082 -0.065 9.246 1.00 57.47 81 ARG A CA 1
ATOM 682 C C . ARG A 1 81 ? -28.539 1.281 9.817 1.00 57.47 81 ARG A C 1
ATOM 684 O O . ARG A 1 81 ? -27.702 2.136 10.094 1.00 57.47 81 ARG A O 1
ATOM 691 N N . ALA A 1 82 ? -29.842 1.462 10.038 1.00 54.91 82 ALA A N 1
ATOM 692 C CA . ALA A 1 82 ? -30.392 2.698 10.597 1.00 54.91 82 ALA A CA 1
ATOM 693 C C . ALA A 1 82 ? -30.053 2.868 12.089 1.00 54.91 82 ALA A C 1
ATOM 695 O O . ALA A 1 82 ? -29.612 3.942 12.505 1.00 54.91 82 ALA A O 1
ATOM 696 N N . ALA A 1 83 ? -30.197 1.801 12.882 1.00 54.06 83 ALA A N 1
ATOM 697 C CA . ALA A 1 83 ? -29.875 1.810 14.311 1.00 54.06 83 ALA A CA 1
ATOM 698 C C . ALA A 1 83 ? -28.373 2.032 14.565 1.00 54.06 83 ALA A C 1
ATOM 700 O O . ALA A 1 83 ? -27.989 2.855 15.394 1.00 54.06 83 ALA A O 1
ATOM 701 N N . GLN A 1 84 ? -27.515 1.361 13.794 1.00 59.31 84 GLN A N 1
ATOM 702 C CA . GLN A 1 84 ? -26.064 1.521 13.881 1.00 59.31 84 GLN A CA 1
ATOM 703 C C . GLN A 1 84 ? -25.617 2.904 13.409 1.00 59.31 84 GLN A C 1
ATOM 705 O O . GLN A 1 84 ? -24.772 3.510 14.057 1.00 59.31 84 GLN A O 1
ATOM 710 N N . SER A 1 85 ? -26.214 3.455 12.345 1.00 57.53 85 SER A N 1
ATOM 711 C CA . SER A 1 85 ? -25.911 4.826 11.917 1.00 57.53 85 SER A CA 1
ATOM 712 C C . SER A 1 85 ? -26.222 5.852 13.014 1.00 57.53 85 SER A C 1
ATOM 714 O O . SER A 1 85 ? -25.457 6.801 13.176 1.00 57.53 85 SER A O 1
ATOM 716 N N . ARG A 1 86 ? -27.298 5.664 13.795 1.00 58.03 86 ARG A N 1
ATOM 717 C CA . ARG A 1 86 ? -27.614 6.522 14.953 1.00 58.03 86 ARG A CA 1
ATOM 718 C C . ARG A 1 86 ? -26.612 6.354 16.095 1.00 58.03 86 ARG A C 1
ATOM 720 O O . ARG A 1 86 ? -26.045 7.351 16.524 1.00 58.03 86 ARG A O 1
ATOM 727 N N . ALA A 1 87 ? -26.309 5.121 16.503 1.00 57.72 87 ALA A N 1
ATOM 728 C CA . ALA A 1 87 ? -25.342 4.851 17.574 1.00 57.72 87 ALA A CA 1
ATOM 729 C C . ALA A 1 87 ? -23.923 5.369 17.250 1.00 57.72 87 ALA A C 1
ATOM 731 O O . ALA A 1 87 ? -23.212 5.857 18.128 1.00 57.72 87 ALA A O 1
ATOM 732 N N . LEU A 1 88 ? -23.516 5.301 15.976 1.00 58.00 88 LEU A N 1
ATOM 733 C CA . LEU A 1 88 ? -22.261 5.885 15.488 1.00 58.00 88 LEU A CA 1
ATOM 734 C C . LEU A 1 88 ? -22.262 7.418 15.575 1.00 58.00 88 LEU A C 1
ATOM 736 O O . LEU A 1 88 ? -21.228 8.013 15.861 1.00 58.00 88 LEU A O 1
ATOM 740 N N . THR A 1 89 ? -23.415 8.049 15.341 1.00 57.31 89 THR A N 1
ATOM 741 C CA . THR A 1 89 ? -23.574 9.511 15.411 1.00 57.31 89 THR A CA 1
ATOM 742 C C . THR A 1 89 ? -23.583 9.999 16.864 1.00 57.31 89 THR A C 1
ATOM 744 O O . THR A 1 89 ? -22.977 11.021 17.168 1.00 57.31 89 THR A O 1
ATOM 747 N N . GLU A 1 90 ? -24.192 9.242 17.782 1.00 61.75 90 GLU A N 1
ATOM 748 C CA . GLU A 1 90 ? -24.232 9.557 19.221 1.00 61.75 90 GLU A CA 1
ATOM 749 C C . GLU A 1 90 ? -22.856 9.468 19.902 1.00 61.75 90 GLU A C 1
ATOM 751 O O . GLU A 1 90 ? -22.586 10.208 20.844 1.00 61.75 90 GLU A O 1
ATOM 756 N N . LYS A 1 91 ? -21.950 8.615 19.402 1.00 61.38 91 LYS A N 1
ATOM 757 C CA . LYS A 1 91 ? -20.539 8.539 19.833 1.00 61.38 91 LYS A CA 1
ATOM 758 C C . LYS A 1 91 ? -19.580 9.295 18.903 1.00 61.38 91 LYS A C 1
ATOM 760 O O . LYS A 1 91 ? -18.395 8.968 18.860 1.00 61.38 91 LYS A O 1
ATOM 765 N N . GLY A 1 92 ? -20.081 10.278 18.152 1.00 56.47 92 GLY A N 1
ATOM 766 C CA . GLY A 1 92 ? -19.431 10.846 16.963 1.00 56.47 92 GLY A CA 1
ATOM 767 C C . GLY A 1 92 ? -18.004 11.385 17.132 1.00 56.47 92 GLY A C 1
ATOM 768 O O . GLY A 1 92 ? -17.272 11.437 16.150 1.00 56.47 92 GLY A O 1
ATOM 769 N N . GLU A 1 93 ? -17.568 11.739 18.344 1.00 67.00 93 GLU A N 1
ATOM 770 C CA . GLU A 1 93 ? -16.177 12.156 18.587 1.00 67.00 93 GLU A CA 1
ATOM 771 C C . GLU A 1 93 ? -15.222 10.984 18.855 1.00 67.00 93 GLU A C 1
ATOM 773 O O . GLU A 1 93 ? -14.032 11.089 18.572 1.00 67.00 93 GLU A O 1
ATOM 778 N N . TYR A 1 94 ? -15.731 9.852 19.344 1.00 75.94 94 TYR A N 1
ATOM 779 C CA . TYR A 1 94 ? -14.942 8.659 19.666 1.00 75.94 94 TYR A CA 1
ATOM 780 C C . TYR A 1 94 ? -14.698 7.762 18.440 1.00 75.94 94 TYR A C 1
ATOM 782 O O . TYR A 1 94 ? -13.745 6.984 18.409 1.00 75.94 94 TYR A O 1
ATOM 790 N N . ILE A 1 95 ? -15.541 7.863 17.408 1.00 79.25 95 ILE A N 1
ATOM 791 C CA . ILE A 1 95 ? -15.440 7.044 16.195 1.00 79.25 95 ILE A CA 1
ATOM 792 C C . ILE A 1 95 ? -15.021 7.918 15.019 1.00 79.25 95 ILE A C 1
ATOM 794 O O . ILE A 1 95 ? -15.709 8.870 14.664 1.00 79.25 95 ILE A O 1
ATOM 798 N N . LEU A 1 96 ? -13.911 7.558 14.375 1.00 85.56 96 LEU A N 1
ATOM 799 C CA . LEU A 1 96 ? -13.372 8.254 13.209 1.00 85.56 96 LEU A CA 1
ATOM 800 C C . LEU A 1 96 ? -13.617 7.408 11.948 1.00 85.56 96 LEU A C 1
ATOM 802 O O . LEU A 1 96 ? -12.830 6.505 11.649 1.00 85.56 96 LEU A O 1
ATOM 806 N N . PRO A 1 97 ? -14.718 7.641 11.208 1.00 81.56 97 PRO A N 1
ATOM 807 C CA . PRO A 1 97 ? -15.015 6.873 10.008 1.00 81.56 97 PRO A CA 1
ATOM 808 C C . PRO A 1 97 ? -14.101 7.277 8.846 1.00 81.56 97 PRO A C 1
ATOM 810 O O . PRO A 1 97 ? -14.075 8.429 8.416 1.00 81.56 97 PRO A O 1
ATOM 813 N N . VAL A 1 98 ? -13.418 6.294 8.270 1.00 81.62 98 VAL A N 1
ATOM 814 C CA . VAL A 1 98 ? -12.634 6.411 7.039 1.00 81.62 98 VAL A CA 1
ATOM 815 C C . VAL A 1 98 ? -13.449 5.778 5.917 1.00 81.62 98 VAL A C 1
ATOM 817 O O . VAL A 1 98 ? -13.507 4.558 5.780 1.00 81.62 98 VAL A O 1
ATOM 820 N N . ARG A 1 99 ? -14.147 6.596 5.122 1.00 70.12 99 ARG A N 1
ATOM 821 C CA . ARG A 1 99 ? -14.952 6.093 3.997 1.00 70.12 99 ARG A CA 1
ATOM 822 C C . ARG A 1 99 ? -14.050 5.749 2.810 1.00 70.12 99 ARG A C 1
ATOM 824 O O . ARG A 1 99 ? -13.508 6.629 2.151 1.00 70.12 99 ARG A O 1
ATOM 831 N N . SER A 1 100 ? -13.959 4.459 2.497 1.00 54.88 100 SER A N 1
ATOM 832 C CA . SER A 1 100 ? -13.192 3.908 1.369 1.00 54.88 100 SER A CA 1
ATOM 833 C C . SER A 1 100 ? -13.961 3.953 0.031 1.00 54.88 100 SER A C 1
ATOM 835 O O . SER A 1 100 ? -13.423 3.624 -1.021 1.00 54.88 100 SER A O 1
ATOM 837 N N . TYR A 1 101 ? -15.204 4.452 0.018 1.00 40.12 101 TYR A N 1
ATOM 838 C CA . TYR A 1 101 ? -16.026 4.445 -1.200 1.00 40.12 101 TYR A CA 1
ATOM 839 C C . TYR A 1 101 ? -15.512 5.339 -2.345 1.00 40.12 101 TYR A C 1
ATOM 841 O O . TYR A 1 101 ? -15.823 5.036 -3.492 1.00 40.12 101 TYR A O 1
ATOM 849 N N . LEU A 1 102 ? -14.710 6.380 -2.076 1.00 37.03 102 LEU A N 1
ATOM 850 C CA . LEU A 1 102 ? -14.157 7.266 -3.120 1.00 37.03 102 LEU A CA 1
ATOM 851 C C . LEU A 1 102 ? -12.736 7.806 -2.845 1.00 37.03 102 LEU A C 1
ATOM 853 O O . LEU A 1 102 ? -12.087 8.241 -3.792 1.00 37.03 102 LEU A O 1
ATOM 857 N N . ASP A 1 103 ? -12.227 7.751 -1.604 1.00 41.25 103 ASP A N 1
ATOM 858 C CA . ASP A 1 103 ? -11.026 8.520 -1.219 1.00 41.25 103 ASP A CA 1
ATOM 859 C C . ASP A 1 103 ? -9.894 7.738 -0.543 1.00 41.25 103 ASP A C 1
ATOM 861 O O . ASP A 1 103 ? -8.767 8.214 -0.563 1.00 41.25 103 ASP A O 1
ATOM 865 N N . ALA A 1 104 ? -10.098 6.537 0.007 1.00 41.09 104 ALA A N 1
ATOM 866 C CA . ALA A 1 104 ? -8.984 5.803 0.638 1.00 41.09 104 ALA A CA 1
ATOM 867 C C . ALA A 1 104 ? -7.906 5.353 -0.373 1.00 41.09 104 ALA A C 1
ATOM 869 O O . ALA A 1 104 ? -6.760 5.152 0.002 1.00 41.09 104 ALA A O 1
ATOM 870 N N . ARG A 1 105 ? -8.251 5.265 -1.668 1.00 48.84 105 ARG A N 1
ATOM 871 C CA . ARG A 1 105 ? -7.281 5.107 -2.769 1.00 48.84 105 ARG A CA 1
ATOM 872 C C . ARG A 1 105 ? -6.643 6.428 -3.226 1.00 48.84 105 A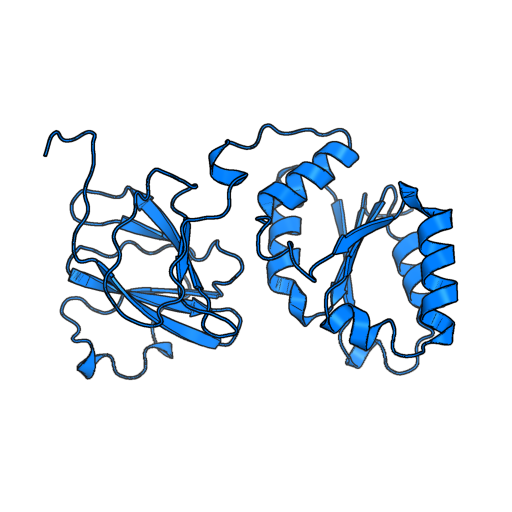RG A C 1
ATOM 874 O O . ARG A 1 105 ? -5.647 6.394 -3.926 1.00 48.84 105 ARG A O 1
ATOM 881 N N . ARG A 1 106 ? -7.201 7.584 -2.846 1.00 51.84 106 ARG A N 1
ATOM 882 C CA . ARG A 1 106 ? -6.674 8.924 -3.183 1.00 51.84 106 ARG A CA 1
ATOM 883 C C . ARG A 1 106 ? -5.861 9.540 -2.045 1.00 51.84 106 ARG A C 1
ATOM 885 O O . ARG A 1 106 ? -4.989 10.366 -2.289 1.00 51.84 106 ARG A O 1
ATOM 892 N N . ILE A 1 107 ? -6.167 9.160 -0.807 1.00 66.44 107 ILE A N 1
ATOM 893 C CA . ILE A 1 107 ? -5.477 9.594 0.403 1.00 66.44 107 ILE A CA 1
ATOM 894 C C . ILE A 1 107 ? -4.415 8.548 0.722 1.00 66.44 107 ILE A C 1
ATOM 896 O O . ILE A 1 107 ? -4.743 7.420 1.098 1.00 66.44 107 ILE A O 1
ATOM 900 N N . SER A 1 108 ? -3.146 8.933 0.599 1.00 72.69 108 SER A N 1
ATOM 901 C CA . SER A 1 108 ? -2.040 8.054 0.967 1.00 72.69 108 SER A CA 1
ATOM 902 C C . SER A 1 108 ? -2.122 7.674 2.458 1.00 72.69 108 SER A C 1
ATOM 904 O O . SER A 1 108 ? -2.650 8.453 3.268 1.00 72.69 108 SER A O 1
ATOM 906 N N . PRO A 1 109 ? -1.612 6.500 2.866 1.00 78.56 109 PRO A N 1
ATOM 907 C CA . PRO A 1 109 ? -1.611 6.098 4.271 1.00 78.56 109 PRO A CA 1
ATOM 908 C C . PRO A 1 109 ? -0.976 7.121 5.213 1.00 78.56 109 PRO A C 1
ATOM 910 O O . PRO A 1 109 ? -1.445 7.281 6.336 1.00 78.56 109 PRO A O 1
ATOM 913 N N . GLU A 1 110 ? 0.036 7.856 4.755 1.00 77.31 110 GLU A N 1
ATOM 914 C CA . GLU A 1 110 ? 0.709 8.917 5.508 1.00 77.31 110 GLU A CA 1
ATOM 915 C C . GLU A 1 110 ? -0.220 10.103 5.767 1.00 77.31 110 GLU A C 1
ATOM 917 O O . GLU A 1 110 ? -0.246 10.630 6.876 1.00 77.31 110 GLU A O 1
ATOM 922 N N . VAL A 1 111 ? -1.016 10.506 4.772 1.00 78.06 111 VAL A N 1
ATOM 923 C CA . VAL A 1 111 ? -2.003 11.591 4.912 1.00 78.06 111 VAL A CA 1
ATOM 924 C C . VAL A 1 111 ? -3.129 11.187 5.848 1.00 78.06 111 VAL A C 1
ATOM 926 O O . VAL A 1 111 ? -3.599 11.992 6.653 1.00 78.06 111 VAL A O 1
ATOM 929 N N . LEU A 1 112 ? -3.583 9.937 5.772 1.00 85.69 112 LEU A N 1
ATOM 930 C CA . LEU A 1 112 ? -4.572 9.455 6.724 1.00 85.69 112 LEU A CA 1
ATOM 931 C C . LEU A 1 112 ? -3.981 9.392 8.137 1.00 85.69 112 LEU A C 1
ATOM 933 O O . LEU A 1 112 ? -4.594 9.890 9.081 1.00 85.69 112 LEU A O 1
ATOM 937 N N . ALA A 1 113 ? -2.777 8.841 8.283 1.00 86.06 113 ALA A N 1
ATOM 938 C CA . ALA A 1 113 ? -2.093 8.761 9.563 1.00 86.06 113 ALA A CA 1
ATOM 939 C C . ALA A 1 113 ? -1.811 10.150 10.156 1.00 86.06 113 ALA A C 1
ATOM 941 O O . ALA A 1 113 ? -1.978 10.330 11.359 1.00 86.06 113 ALA A O 1
ATOM 942 N N . SER A 1 114 ? -1.476 11.161 9.347 1.00 83.06 114 SER A N 1
ATOM 943 C CA . SER A 1 114 ? -1.275 12.527 9.843 1.00 83.06 114 SER A CA 1
ATOM 944 C C . SER A 1 114 ? -2.560 13.134 10.401 1.00 83.06 114 SER A C 1
ATOM 946 O O . SER A 1 114 ? -2.519 13.763 11.454 1.00 83.06 114 SER A O 1
ATOM 948 N N . LYS A 1 115 ? -3.712 12.904 9.756 1.00 87.12 115 LYS A N 1
ATOM 949 C CA . LYS A 1 115 ? -5.024 13.344 10.269 1.00 87.12 115 LYS A CA 1
ATOM 950 C C . LYS A 1 115 ? -5.364 12.669 11.598 1.00 87.12 115 LYS A C 1
ATOM 952 O O . LYS A 1 115 ? -5.937 13.288 12.492 1.00 87.12 115 LYS A O 1
ATOM 957 N N . VAL A 1 116 ? -5.000 11.397 11.743 1.00 89.69 116 VAL A N 1
ATOM 958 C CA . VAL A 1 116 ? -5.162 10.655 13.001 1.00 89.69 116 VAL A CA 1
ATOM 959 C C . VAL A 1 116 ? -4.242 11.218 14.083 1.00 89.69 116 VAL A C 1
ATOM 961 O O . VAL A 1 116 ? -4.692 11.459 15.200 1.00 89.69 116 VAL A O 1
ATOM 964 N N . LEU A 1 117 ? -2.977 11.481 13.760 1.00 87.94 117 LEU A N 1
ATOM 965 C CA . LEU A 1 117 ? -2.016 12.092 14.676 1.00 87.94 117 LEU A CA 1
ATOM 966 C C . LEU A 1 117 ? -2.466 13.484 15.132 1.00 87.94 117 LEU A C 1
ATOM 968 O O . LEU A 1 117 ? -2.372 13.798 16.316 1.00 87.94 117 LEU A O 1
ATOM 972 N N . GLU A 1 118 ? -3.040 14.285 14.236 1.00 89.75 118 GLU A N 1
ATOM 973 C CA . GLU A 1 118 ? -3.656 15.570 14.571 1.00 89.75 118 GLU A CA 1
ATOM 974 C C . GLU A 1 118 ? -4.795 15.398 15.590 1.00 89.75 118 GLU A C 1
ATOM 976 O O . GLU A 1 118 ? -4.804 16.072 16.620 1.00 89.75 118 GLU A O 1
ATOM 981 N N . LYS A 1 119 ? -5.691 14.418 15.394 1.00 89.19 119 LYS A N 1
ATOM 982 C CA . LYS A 1 119 ? -6.744 14.072 16.372 1.00 89.19 119 LYS A CA 1
ATOM 983 C C . LYS A 1 119 ? -6.198 13.582 17.713 1.00 89.19 119 LYS A C 1
ATOM 985 O O . LYS A 1 119 ? -6.841 13.775 18.747 1.00 89.19 119 LYS A O 1
ATOM 990 N N . LEU A 1 120 ? -5.016 12.972 17.714 1.00 89.50 120 LEU A N 1
ATOM 991 C CA . LEU A 1 120 ? -4.305 12.564 18.924 1.00 89.50 120 LEU A CA 1
ATOM 992 C C . LEU A 1 120 ? -3.531 13.718 19.589 1.00 89.50 120 LEU A C 1
ATOM 994 O O . LEU A 1 120 ? -2.997 13.519 20.681 1.00 89.50 120 LEU A O 1
ATOM 998 N N . GLY A 1 121 ? -3.503 14.916 18.998 1.00 89.69 121 GLY A N 1
ATOM 999 C CA . GLY A 1 121 ? -2.745 16.062 19.510 1.00 89.69 121 GLY A CA 1
ATOM 1000 C C . GLY A 1 121 ? -1.242 15.979 19.225 1.00 89.69 121 GLY A C 1
ATOM 1001 O O . GLY A 1 121 ? -0.449 16.585 19.937 1.00 89.69 121 GLY A O 1
ATOM 1002 N N . ARG A 1 122 ? -0.843 15.213 18.203 1.00 88.44 122 ARG A N 1
ATOM 1003 C CA . ARG A 1 122 ? 0.547 15.009 17.763 1.00 88.44 122 ARG A CA 1
ATOM 1004 C C . ARG A 1 122 ? 0.736 15.473 16.310 1.00 88.44 122 ARG A C 1
ATOM 1006 O O . ARG A 1 122 ? 1.125 14.662 15.473 1.00 88.44 122 ARG A O 1
ATOM 1013 N N . PRO A 1 123 ? 0.403 16.729 15.960 1.00 83.25 123 PRO A N 1
ATOM 1014 C CA . PRO A 1 123 ? 0.452 17.169 14.573 1.00 83.25 123 PRO A CA 1
ATOM 1015 C C . PRO A 1 123 ? 1.867 17.023 14.008 1.00 83.25 123 PRO A C 1
ATOM 1017 O O . PRO A 1 123 ? 2.855 17.370 14.655 1.00 83.25 123 PRO A O 1
ATOM 1020 N N . ILE A 1 124 ? 1.946 16.525 12.779 1.00 77.19 124 ILE A N 1
ATOM 1021 C CA . ILE A 1 124 ? 3.186 16.427 12.015 1.00 77.19 124 ILE A CA 1
ATOM 1022 C C . ILE A 1 124 ? 3.067 17.268 10.750 1.00 77.19 124 ILE A C 1
ATOM 1024 O O . ILE A 1 124 ? 1.984 17.405 10.179 1.00 77.19 124 ILE A O 1
ATOM 1028 N N . ILE A 1 125 ? 4.188 17.811 10.286 1.00 68.00 125 ILE A N 1
ATOM 1029 C CA . ILE A 1 125 ? 4.236 18.491 8.995 1.00 68.00 125 ILE A CA 1
ATOM 1030 C C . ILE A 1 125 ? 4.521 17.436 7.928 1.00 68.00 125 ILE A C 1
ATOM 1032 O O . ILE A 1 125 ? 5.648 16.959 7.801 1.00 68.00 125 ILE A O 1
ATOM 1036 N N . LEU A 1 126 ? 3.499 17.064 7.155 1.00 62.38 126 LEU A N 1
ATOM 1037 C CA . LEU A 1 126 ? 3.715 16.316 5.919 1.00 62.38 126 LEU A CA 1
ATOM 1038 C C . LEU A 1 126 ? 4.332 17.236 4.865 1.00 62.38 126 LEU A C 1
ATOM 1040 O O . LEU A 1 126 ? 3.932 18.393 4.721 1.00 62.38 126 LEU A O 1
ATOM 1044 N N . SER A 1 127 ? 5.274 16.719 4.078 1.00 59.66 127 SER A N 1
ATOM 1045 C CA . SER A 1 127 ? 5.723 17.427 2.880 1.00 59.66 127 SER A CA 1
ATOM 1046 C C . SER A 1 127 ? 4.549 17.568 1.898 1.00 59.66 127 SER A C 1
ATOM 1048 O O . SER A 1 127 ? 3.722 16.665 1.761 1.00 59.66 127 SER A O 1
ATOM 1050 N N . LYS A 1 128 ? 4.472 18.692 1.171 1.00 54.31 128 LYS A N 1
ATOM 1051 C CA . LYS A 1 128 ? 3.420 18.943 0.162 1.00 54.31 128 LYS A CA 1
ATOM 1052 C C . LYS A 1 128 ? 3.317 17.814 -0.879 1.00 54.31 128 LYS A C 1
ATOM 1054 O O . LYS A 1 128 ? 2.226 17.521 -1.355 1.00 54.31 128 LYS A O 1
ATOM 1059 N N . ALA A 1 129 ? 4.437 17.153 -1.176 1.00 54.62 129 ALA A N 1
ATOM 1060 C CA . ALA A 1 129 ? 4.519 16.002 -2.075 1.00 54.62 129 ALA A CA 1
ATOM 1061 C C . ALA A 1 129 ? 3.745 14.766 -1.571 1.00 54.62 129 ALA A C 1
ATOM 1063 O O . ALA A 1 129 ? 3.216 14.005 -2.376 1.00 54.62 129 ALA A O 1
ATOM 1064 N N . ASN A 1 130 ? 3.619 14.583 -0.254 1.00 59.53 130 ASN A N 1
ATOM 1065 C CA . ASN A 1 130 ? 2.860 13.471 0.321 1.00 59.53 130 ASN A CA 1
ATOM 1066 C C . ASN A 1 130 ? 1.349 13.710 0.334 1.00 59.53 130 ASN A C 1
ATOM 1068 O O . ASN A 1 130 ? 0.595 12.749 0.317 1.00 59.53 130 ASN A O 1
ATOM 1072 N N . ALA A 1 131 ? 0.904 14.967 0.298 1.00 59.56 131 ALA A N 1
ATOM 1073 C CA . ALA A 1 131 ? -0.511 15.324 0.387 1.00 59.56 131 ALA A CA 1
ATOM 1074 C C . ALA A 1 131 ? -1.285 15.262 -0.946 1.00 59.56 131 ALA A C 1
ATOM 1076 O O . ALA A 1 131 ? -2.511 15.367 -0.932 1.00 59.56 131 ALA A O 1
ATOM 1077 N N . LEU A 1 132 ? -0.596 15.127 -2.084 1.00 69.31 132 LEU A N 1
ATOM 1078 C CA . LEU A 1 132 ? -1.203 15.129 -3.418 1.00 69.31 132 LEU A CA 1
ATOM 1079 C C . LEU A 1 132 ? -1.252 13.714 -4.020 1.00 69.31 132 LEU A C 1
ATOM 1081 O O . LEU A 1 132 ? -0.316 12.933 -3.800 1.00 69.31 132 LEU A O 1
ATOM 1085 N N . PRO A 1 133 ? -2.309 13.384 -4.794 1.00 68.19 133 PRO A N 1
ATOM 1086 C CA . PRO A 1 133 ? -2.355 12.126 -5.527 1.00 68.19 133 PRO A CA 1
ATOM 1087 C C . PRO A 1 133 ? -1.179 12.068 -6.509 1.00 68.19 133 PRO A C 1
ATOM 1089 O O . PRO A 1 133 ? -0.818 13.104 -7.081 1.00 68.19 133 PRO A O 1
ATOM 1092 N N . PRO A 1 134 ? -0.564 10.892 -6.706 1.00 82.38 134 PRO A N 1
ATOM 1093 C CA . PRO A 1 134 ? 0.485 10.764 -7.696 1.00 82.38 134 PRO A CA 1
ATOM 1094 C C . PRO A 1 134 ? -0.062 11.019 -9.110 1.00 82.38 134 PRO A C 1
ATOM 1096 O O . PRO A 1 134 ? -1.256 10.824 -9.370 1.00 82.38 134 PRO A O 1
ATOM 1099 N N . PRO A 1 135 ? 0.795 11.443 -10.052 1.00 87.56 135 PRO A N 1
ATOM 1100 C CA . PRO A 1 135 ? 0.479 11.341 -11.472 1.00 87.56 135 PRO A CA 1
ATOM 1101 C C . PRO A 1 135 ? 0.051 9.906 -11.817 1.00 87.56 135 PRO A C 1
ATOM 1103 O O . PRO A 1 135 ? 0.611 8.947 -11.280 1.00 87.56 135 PRO A O 1
ATOM 1106 N N . HIS A 1 136 ? -0.949 9.770 -12.694 1.00 90.81 136 HIS A N 1
ATOM 1107 C CA . HIS A 1 136 ? -1.519 8.469 -13.038 1.00 90.81 136 HIS A CA 1
ATOM 1108 C C . HIS A 1 136 ? -1.779 8.305 -14.538 1.00 90.81 136 HIS A C 1
ATOM 1110 O O . HIS A 1 136 ? -2.097 9.273 -15.232 1.00 90.81 136 HIS A O 1
ATOM 1116 N N . SER A 1 137 ? -1.695 7.064 -15.022 1.00 91.06 137 SER A N 1
ATOM 1117 C CA . SER A 1 137 ? -2.099 6.667 -16.376 1.00 91.06 137 SER A CA 1
ATOM 1118 C C . SER A 1 137 ? -2.951 5.393 -16.341 1.00 91.06 137 SER A C 1
ATOM 1120 O O . SER A 1 137 ? -2.454 4.348 -15.934 1.00 91.06 137 SER A O 1
ATOM 1122 N N . PRO A 1 138 ? -4.212 5.401 -16.810 1.00 87.94 138 PRO A N 1
ATOM 1123 C CA . PRO A 1 138 ? -5.054 4.203 -16.779 1.00 87.94 138 PRO A CA 1
ATOM 1124 C C . PRO A 1 138 ? -4.625 3.126 -17.792 1.00 87.94 138 PRO A C 1
ATOM 1126 O O . PRO A 1 138 ? -5.215 2.048 -17.819 1.00 87.94 138 PRO A O 1
ATOM 1129 N N . ALA A 1 139 ? -3.641 3.402 -18.653 1.00 90.25 139 ALA A N 1
ATOM 1130 C CA . ALA A 1 139 ? -3.192 2.466 -19.674 1.00 90.25 139 ALA A CA 1
ATOM 1131 C C . ALA A 1 139 ? -2.508 1.234 -19.055 1.00 90.25 139 ALA A C 1
ATOM 1133 O O . ALA A 1 139 ? -1.716 1.348 -18.122 1.00 90.25 139 ALA A O 1
ATOM 1134 N N . LEU A 1 140 ? -2.795 0.050 -19.606 1.00 91.31 140 LEU A N 1
ATOM 1135 C CA . LEU A 1 140 ? -2.154 -1.211 -19.205 1.00 91.31 140 LEU A CA 1
ATOM 1136 C C . LEU A 1 140 ? -0.811 -1.448 -19.914 1.00 91.31 140 LEU A C 1
ATOM 1138 O O . LEU A 1 140 ? -0.048 -2.326 -19.519 1.00 91.31 140 LEU A O 1
ATOM 1142 N N . CYS A 1 141 ? -0.531 -0.689 -20.973 1.00 92.62 141 CYS A N 1
ATOM 1143 C CA . CYS A 1 141 ? 0.717 -0.730 -21.719 1.00 92.62 141 CYS A CA 1
ATOM 1144 C C . CYS A 1 141 ? 0.998 0.627 -22.373 1.00 92.62 141 CYS A C 1
ATOM 1146 O O . CYS A 1 141 ? 0.088 1.436 -22.568 1.00 92.62 141 CYS A O 1
ATOM 1148 N N . GLY A 1 142 ? 2.262 0.850 -22.722 1.00 92.31 142 GLY A N 1
ATOM 1149 C CA . GLY A 1 142 ? 2.741 2.071 -23.358 1.00 92.31 142 GLY A CA 1
ATOM 1150 C C . GLY A 1 142 ? 3.917 2.676 -22.606 1.00 92.31 142 GLY A C 1
ATOM 1151 O O . GLY A 1 142 ? 4.385 2.126 -21.608 1.00 92.31 142 GLY A O 1
ATOM 1152 N N . ASP A 1 143 ? 4.364 3.821 -23.101 1.00 92.06 143 ASP A N 1
ATOM 1153 C CA . ASP A 1 143 ? 5.482 4.565 -22.540 1.00 92.06 143 ASP A CA 1
ATOM 1154 C C . ASP A 1 143 ? 4.979 5.711 -21.668 1.00 92.06 143 ASP A C 1
ATOM 1156 O O . ASP A 1 143 ? 3.981 6.369 -21.979 1.00 92.06 143 ASP A O 1
ATOM 1160 N N . VAL A 1 144 ? 5.691 5.977 -20.575 1.00 92.31 144 VAL A N 1
ATOM 1161 C CA . VAL A 1 144 ? 5.391 7.108 -19.703 1.00 92.31 144 VAL A CA 1
ATOM 1162 C C . VAL A 1 144 ? 6.658 7.800 -19.230 1.00 92.31 144 VAL A C 1
ATOM 1164 O O . VAL A 1 144 ? 7.649 7.159 -18.892 1.00 92.31 144 VAL A O 1
ATOM 1167 N N . ALA A 1 145 ? 6.598 9.128 -19.188 1.00 91.12 145 ALA A N 1
ATOM 1168 C CA . ALA A 1 145 ? 7.622 9.984 -18.616 1.00 91.12 145 ALA A CA 1
ATOM 1169 C C . ALA A 1 145 ? 7.009 10.791 -17.468 1.00 91.12 145 ALA A C 1
ATOM 1171 O O . ALA A 1 145 ? 5.942 11.387 -17.618 1.00 91.12 145 ALA A O 1
ATOM 1172 N N . PHE A 1 146 ? 7.678 10.807 -16.318 1.00 89.62 146 PHE A N 1
ATOM 1173 C CA . PHE A 1 146 ? 7.261 11.576 -15.149 1.00 89.62 146 PHE A CA 1
ATOM 1174 C C . PHE A 1 146 ? 8.481 12.021 -14.337 1.00 89.62 146 PHE A C 1
ATOM 1176 O O . PHE A 1 146 ? 9.547 11.408 -14.396 1.00 89.62 146 PHE A O 1
ATOM 1183 N N . ASP A 1 147 ? 8.318 13.096 -13.567 1.00 88.12 147 ASP A N 1
ATOM 1184 C CA . ASP A 1 147 ? 9.350 13.582 -12.653 1.00 88.12 147 ASP A CA 1
ATOM 1185 C C . ASP A 1 147 ? 9.314 12.800 -11.333 1.00 88.12 147 ASP A C 1
ATOM 1187 O O . ASP A 1 147 ? 8.453 13.029 -10.481 1.00 88.12 147 ASP A O 1
ATOM 1191 N N . TYR A 1 148 ? 10.275 11.892 -11.152 1.00 86.19 148 TYR A N 1
ATOM 1192 C CA . TYR A 1 148 ? 10.423 11.091 -9.934 1.00 86.19 148 TYR A CA 1
ATOM 1193 C C . TYR A 1 148 ? 10.924 11.897 -8.719 1.00 86.19 148 TYR A C 1
ATOM 1195 O O . TYR A 1 148 ? 10.960 11.366 -7.611 1.00 86.19 148 TYR A O 1
ATOM 1203 N N . SER A 1 149 ? 11.317 13.165 -8.888 1.00 83.44 149 SER A N 1
ATOM 1204 C CA . SER A 1 149 ? 11.653 14.062 -7.767 1.00 83.44 149 SER A CA 1
ATOM 1205 C C . SER A 1 149 ? 10.405 14.702 -7.146 1.00 83.44 149 SER A C 1
ATOM 1207 O O . SER A 1 149 ? 10.462 15.240 -6.039 1.00 83.44 149 SER A O 1
ATOM 1209 N N . SER A 1 150 ? 9.269 14.627 -7.842 1.00 80.56 150 SER A N 1
ATOM 1210 C CA . SER A 1 150 ? 7.966 15.130 -7.412 1.00 80.56 150 SER A CA 1
ATOM 1211 C C . SER A 1 150 ? 7.084 14.001 -6.861 1.00 80.56 150 SER A C 1
ATOM 1213 O O . SER A 1 150 ? 7.337 12.826 -7.103 1.00 80.56 150 SER A O 1
ATOM 1215 N N . HIS A 1 151 ? 6.036 14.348 -6.099 1.00 77.69 151 HIS A N 1
ATOM 1216 C CA . HIS A 1 151 ? 5.062 13.391 -5.530 1.00 77.69 151 HIS A CA 1
ATOM 1217 C C . HIS A 1 151 ? 5.697 12.218 -4.760 1.00 77.69 151 HIS A C 1
ATOM 1219 O O . HIS A 1 151 ? 5.148 11.119 -4.731 1.00 77.69 151 HIS A O 1
ATOM 1225 N N . ASP A 1 152 ? 6.867 12.453 -4.151 1.00 80.19 152 ASP A N 1
ATOM 1226 C CA . ASP A 1 152 ? 7.639 11.434 -3.429 1.00 80.19 152 ASP A CA 1
ATOM 1227 C C . ASP A 1 152 ? 8.025 10.229 -4.315 1.00 80.19 152 ASP A C 1
ATOM 1229 O O . ASP A 1 152 ? 8.092 9.082 -3.867 1.00 80.19 152 ASP A O 1
ATOM 1233 N N . GLY A 1 153 ? 8.216 10.502 -5.612 1.00 87.56 153 GLY A N 1
ATOM 1234 C CA . GLY A 1 153 ? 8.561 9.520 -6.631 1.00 87.56 153 GLY A CA 1
ATOM 1235 C C . GLY A 1 153 ? 7.450 8.534 -6.962 1.00 87.56 153 GLY A C 1
ATOM 1236 O O . GLY A 1 153 ? 7.729 7.505 -7.577 1.00 87.56 153 GLY A O 1
ATOM 1237 N N . ARG A 1 154 ? 6.212 8.804 -6.533 1.00 89.00 154 ARG A N 1
ATOM 1238 C CA . ARG A 1 154 ? 5.062 7.932 -6.774 1.00 89.00 154 ARG A CA 1
ATOM 1239 C C . ARG A 1 154 ? 4.477 8.148 -8.171 1.00 89.00 154 ARG A C 1
ATOM 1241 O O . ARG A 1 154 ? 4.296 9.286 -8.602 1.00 89.00 154 ARG A O 1
ATOM 1248 N N . PHE A 1 155 ? 4.130 7.056 -8.844 1.00 91.75 155 PHE A N 1
ATOM 1249 C CA . PHE A 1 155 ? 3.429 7.061 -10.128 1.00 91.75 155 PHE A CA 1
ATOM 1250 C C . PHE A 1 155 ? 2.458 5.880 -10.205 1.00 91.75 155 PHE A C 1
ATOM 1252 O O . PHE A 1 155 ? 2.870 4.733 -10.004 1.00 91.75 155 PHE A O 1
ATOM 1259 N N . GLU A 1 156 ? 1.188 6.150 -10.506 1.00 92.31 156 GLU A N 1
ATOM 1260 C CA . GLU A 1 156 ? 0.138 5.130 -10.608 1.00 92.31 156 GLU A CA 1
ATOM 1261 C C . GLU A 1 156 ? -0.140 4.749 -12.068 1.00 92.31 156 GLU A C 1
ATOM 1263 O O . GLU A 1 156 ? -0.199 5.598 -12.957 1.00 92.31 156 GLU A O 1
ATOM 1268 N N . PHE A 1 157 ? -0.341 3.463 -12.339 1.00 93.50 157 PHE A N 1
ATOM 1269 C CA . PHE A 1 157 ? -0.759 3.008 -13.658 1.00 93.50 157 PHE A CA 1
ATOM 1270 C C . PHE A 1 157 ? -1.698 1.806 -13.625 1.00 93.50 157 PHE A C 1
ATOM 1272 O O . PHE A 1 157 ? -1.767 1.064 -12.644 1.00 93.50 157 PHE A O 1
ATOM 1279 N N . GLY A 1 158 ? -2.420 1.624 -14.730 1.00 92.12 158 GLY A N 1
ATOM 1280 C CA . GLY A 1 158 ? -3.467 0.621 -14.870 1.00 92.12 158 GLY A CA 1
ATOM 1281 C C . GLY A 1 158 ? -4.768 1.017 -14.171 1.00 92.12 158 GLY A C 1
ATOM 1282 O O . GLY A 1 158 ? -4.991 2.175 -13.820 1.00 92.12 158 GLY A O 1
ATOM 1283 N N . HIS A 1 159 ? -5.679 0.057 -14.015 1.00 85.06 159 HIS A N 1
ATOM 1284 C CA . HIS A 1 159 ? -6.994 0.306 -13.425 1.00 85.06 159 HIS A CA 1
ATOM 1285 C C . HIS A 1 159 ? -7.590 -0.948 -12.775 1.00 85.06 159 HIS A C 1
ATOM 1287 O O . HIS A 1 159 ? -7.281 -2.080 -13.148 1.00 85.06 159 HIS A O 1
ATOM 1293 N N . GLY A 1 160 ? -8.524 -0.753 -11.839 1.00 84.69 160 GLY A N 1
ATOM 1294 C CA . GLY A 1 160 ? -9.213 -1.859 -11.166 1.00 84.69 160 GLY A CA 1
ATOM 1295 C C . GLY A 1 160 ? -8.234 -2.769 -10.420 1.00 84.69 160 GLY A C 1
ATOM 1296 O O . GLY A 1 160 ? -7.384 -2.279 -9.681 1.00 84.69 160 GLY A O 1
ATOM 1297 N N . ASP A 1 161 ? -8.340 -4.082 -10.626 1.00 85.62 161 ASP A N 1
ATOM 1298 C CA . ASP A 1 161 ? -7.423 -5.060 -10.022 1.00 85.62 161 ASP A CA 1
ATOM 1299 C C . ASP A 1 161 ? -6.031 -5.084 -10.683 1.00 85.62 161 ASP A C 1
ATOM 1301 O O . ASP A 1 161 ? -5.094 -5.649 -10.121 1.00 85.62 161 ASP A O 1
ATOM 1305 N N . LEU A 1 162 ? -5.878 -4.433 -11.842 1.00 88.94 162 LEU A N 1
ATOM 1306 C CA . LEU A 1 162 ? -4.617 -4.251 -12.569 1.00 88.94 162 LEU A CA 1
ATOM 1307 C C . LEU A 1 162 ? -3.978 -2.882 -12.284 1.00 88.94 162 LEU A C 1
ATOM 1309 O O . LEU A 1 162 ? -3.183 -2.400 -13.086 1.00 88.94 162 LEU A O 1
ATOM 1313 N N . ALA A 1 163 ? -4.3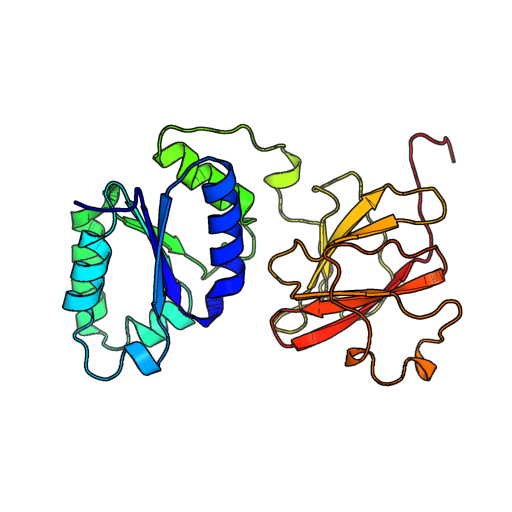56 -2.227 -11.184 1.00 88.75 163 ALA A N 1
ATOM 1314 C CA . ALA A 1 163 ? -3.742 -0.976 -10.756 1.00 88.75 163 ALA A CA 1
ATOM 1315 C C . ALA A 1 163 ? -2.450 -1.230 -9.959 1.00 88.75 163 ALA A C 1
ATOM 1317 O O . ALA A 1 163 ? -2.376 -2.152 -9.137 1.00 88.75 163 ALA A O 1
ATOM 1318 N N . PHE A 1 164 ? -1.450 -0.381 -10.187 1.00 93.31 164 PHE A N 1
ATOM 1319 C CA . PHE A 1 164 ? -0.140 -0.409 -9.541 1.00 93.31 164 PHE A CA 1
ATOM 1320 C C . PHE A 1 164 ? 0.281 1.015 -9.181 1.00 93.31 164 PHE A C 1
ATOM 1322 O O . PHE A 1 164 ? 0.181 1.914 -10.007 1.00 93.31 164 PHE A O 1
ATOM 1329 N N . GLU A 1 165 ? 0.811 1.219 -7.977 1.00 91.94 165 GLU A N 1
ATOM 1330 C CA . GLU A 1 165 ? 1.483 2.462 -7.589 1.00 91.94 165 GLU A CA 1
ATOM 1331 C C . GLU A 1 165 ? 2.973 2.168 -7.431 1.00 91.94 165 GLU A C 1
ATOM 1333 O O . GLU A 1 165 ? 3.399 1.492 -6.502 1.00 91.94 165 GLU A O 1
ATOM 1338 N N . SER A 1 166 ? 3.780 2.642 -8.367 1.00 93.06 166 SER A N 1
ATOM 1339 C CA . SER A 1 166 ? 5.232 2.517 -8.299 1.00 93.06 166 SER A CA 1
ATOM 1340 C C . SER A 1 166 ? 5.837 3.674 -7.506 1.00 93.06 166 SER A C 1
ATOM 1342 O O . SER A 1 166 ? 5.299 4.779 -7.527 1.00 93.06 166 SER A O 1
ATOM 1344 N N . ARG A 1 167 ? 6.961 3.438 -6.822 1.00 92.50 167 ARG A N 1
ATOM 1345 C CA . ARG A 1 167 ? 7.696 4.466 -6.074 1.00 92.50 167 ARG A CA 1
ATOM 1346 C C . ARG A 1 167 ? 9.174 4.418 -6.426 1.00 92.50 167 ARG A C 1
ATOM 1348 O O . ARG A 1 167 ? 9.791 3.355 -6.319 1.00 92.50 167 ARG A O 1
ATOM 1355 N N . TRP A 1 168 ? 9.737 5.570 -6.776 1.00 93.88 168 TRP A N 1
ATOM 1356 C CA . TRP A 1 168 ? 11.091 5.679 -7.308 1.00 93.88 168 TRP A CA 1
ATOM 1357 C C . TRP A 1 168 ? 11.926 6.733 -6.590 1.00 93.88 168 TRP A C 1
ATOM 1359 O O . TRP A 1 168 ? 11.417 7.780 -6.210 1.00 93.88 168 TRP A O 1
ATOM 1369 N N . THR A 1 169 ? 13.226 6.495 -6.427 1.00 90.88 169 THR A N 1
ATOM 1370 C CA . THR A 1 169 ? 14.156 7.536 -5.960 1.00 90.88 169 THR A CA 1
ATOM 1371 C C . THR A 1 169 ? 15.466 7.491 -6.732 1.00 90.88 169 THR A C 1
ATOM 1373 O O . THR A 1 169 ? 15.834 6.482 -7.340 1.00 90.88 169 THR A O 1
ATOM 1376 N N . ARG A 1 170 ? 16.188 8.613 -6.708 1.00 89.25 170 ARG A N 1
ATOM 1377 C CA . ARG A 1 170 ? 17.482 8.757 -7.376 1.00 89.25 170 ARG A CA 1
ATOM 1378 C C . ARG A 1 170 ? 18.479 7.702 -6.881 1.00 89.25 170 ARG A C 1
ATOM 1380 O O . ARG A 1 170 ? 18.702 7.586 -5.679 1.00 89.25 170 ARG A O 1
ATOM 1387 N N . ALA A 1 171 ? 19.149 7.026 -7.815 1.00 89.62 171 ALA A N 1
ATOM 1388 C CA . ALA A 1 171 ? 20.371 6.271 -7.532 1.00 89.62 171 ALA A CA 1
ATOM 1389 C C . ALA A 1 171 ? 21.566 6.848 -8.310 1.00 89.62 171 ALA A C 1
ATOM 1391 O O . ALA A 1 171 ? 22.527 7.320 -7.706 1.00 89.62 171 ALA A O 1
ATOM 1392 N N . SER A 1 172 ? 21.498 6.874 -9.645 1.00 88.19 172 SER A N 1
ATOM 1393 C CA . SER A 1 172 ? 22.514 7.471 -10.527 1.00 88.19 172 SER A CA 1
ATOM 1394 C C . SER A 1 172 ? 21.893 7.964 -11.851 1.00 88.19 172 SER A C 1
ATOM 1396 O O . SER A 1 172 ? 20.677 8.004 -11.977 1.00 88.19 172 SER A O 1
ATOM 1398 N N . ASN A 1 173 ? 22.701 8.337 -12.857 1.00 84.44 173 ASN A N 1
ATOM 1399 C CA . ASN A 1 173 ? 22.200 8.558 -14.235 1.00 84.44 173 ASN A CA 1
ATOM 1400 C C . ASN A 1 173 ? 21.936 7.252 -14.998 1.00 84.44 173 ASN A C 1
ATOM 1402 O O . ASN A 1 173 ? 21.423 7.281 -16.110 1.00 84.44 173 ASN A O 1
ATOM 1406 N N . ARG A 1 174 ? 22.348 6.108 -14.451 1.00 91.25 174 ARG A N 1
ATOM 1407 C CA . ARG A 1 174 ? 22.224 4.805 -15.108 1.00 91.25 174 ARG A CA 1
ATOM 1408 C C . ARG A 1 174 ? 21.357 3.833 -14.335 1.00 91.25 174 ARG A C 1
ATOM 1410 O O . ARG A 1 174 ? 21.143 2.732 -14.826 1.00 91.25 174 ARG A O 1
ATOM 1417 N N . SER A 1 175 ? 20.893 4.215 -13.153 1.00 93.75 175 SER A N 1
ATOM 1418 C CA . SER A 1 175 ? 20.081 3.382 -12.280 1.00 93.75 175 SER A CA 1
ATOM 1419 C C . SER A 1 175 ? 19.151 4.222 -11.418 1.00 93.75 175 SER A C 1
ATOM 1421 O O . SER A 1 175 ? 19.436 5.383 -11.113 1.00 93.75 175 SER A O 1
ATOM 1423 N N . ILE A 1 176 ? 18.046 3.616 -11.004 1.00 95.81 176 ILE A N 1
ATOM 1424 C CA . ILE A 1 176 ? 17.017 4.238 -10.171 1.00 95.81 176 ILE A CA 1
ATOM 1425 C C . ILE A 1 176 ? 16.568 3.229 -9.117 1.00 95.81 176 ILE A C 1
ATOM 1427 O O . ILE A 1 176 ? 16.504 2.037 -9.406 1.00 95.81 176 ILE A O 1
ATOM 1431 N N . TYR A 1 177 ? 16.280 3.668 -7.894 1.00 95.31 177 TYR A N 1
ATOM 1432 C CA . TYR A 1 177 ? 15.705 2.777 -6.889 1.00 95.31 177 TYR A CA 1
ATOM 1433 C C . TYR A 1 177 ? 14.200 2.640 -7.104 1.00 95.31 177 TYR A C 1
ATOM 1435 O O . TYR A 1 177 ? 13.530 3.635 -7.351 1.00 95.31 177 TYR A O 1
ATOM 1443 N N . CYS 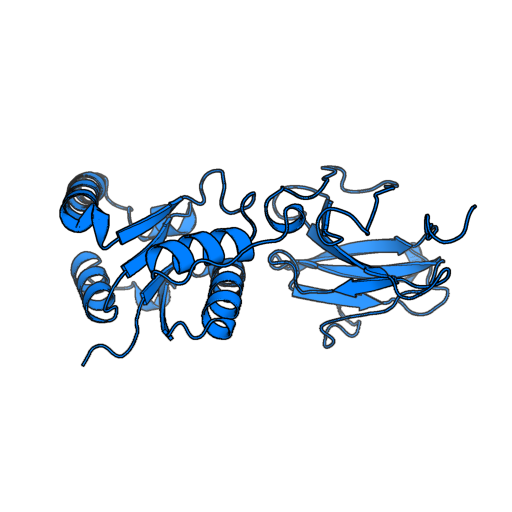A 1 178 ? 13.677 1.425 -6.954 1.00 96.19 178 CYS A N 1
ATOM 1444 C CA . CYS A 1 178 ? 12.254 1.099 -6.949 1.00 96.19 178 CYS A CA 1
ATOM 1445 C C . CYS A 1 178 ? 11.889 0.411 -5.631 1.00 96.19 178 CYS A C 1
ATOM 1447 O O . CYS A 1 178 ? 12.608 -0.494 -5.192 1.00 96.19 178 CYS A O 1
ATOM 1449 N N . TYR A 1 179 ? 10.787 0.822 -5.008 1.00 90.50 179 TYR A N 1
ATOM 1450 C CA . TYR A 1 179 ? 10.375 0.369 -3.677 1.00 90.50 179 TYR A CA 1
ATOM 1451 C C . TYR A 1 179 ? 9.040 -0.374 -3.730 1.00 90.50 179 TYR A C 1
ATOM 1453 O O . TYR A 1 179 ? 8.154 -0.003 -4.496 1.00 90.50 179 TYR A O 1
ATOM 1461 N N . ASN A 1 180 ? 8.861 -1.363 -2.853 1.00 86.56 180 ASN A N 1
ATOM 1462 C CA . ASN A 1 180 ? 7.561 -2.001 -2.606 1.00 86.56 180 ASN A CA 1
ATOM 1463 C C . ASN A 1 180 ? 6.756 -1.319 -1.486 1.00 86.56 180 ASN A C 1
ATOM 1465 O O . ASN A 1 180 ? 5.841 -1.917 -0.932 1.00 86.56 180 ASN A O 1
ATOM 1469 N N . ASP A 1 181 ? 7.112 -0.084 -1.133 1.00 79.69 181 ASP A N 1
ATOM 1470 C CA . ASP A 1 181 ? 6.499 0.632 -0.014 1.00 79.69 181 ASP A CA 1
ATOM 1471 C C . ASP A 1 181 ? 5.058 1.063 -0.289 1.00 79.69 181 ASP A C 1
ATOM 1473 O O . ASP A 1 181 ? 4.352 1.406 0.650 1.00 79.69 181 ASP A O 1
ATOM 1477 N N . ALA A 1 182 ? 4.629 1.080 -1.551 1.00 76.94 182 ALA A N 1
ATOM 1478 C CA . ALA A 1 182 ? 3.289 1.502 -1.925 1.00 76.94 182 ALA A CA 1
ATOM 1479 C C . ALA A 1 182 ? 2.221 0.457 -1.522 1.00 76.94 182 ALA A C 1
ATOM 1481 O O . ALA A 1 182 ? 2.455 -0.742 -1.678 1.00 76.94 182 ALA A O 1
ATOM 1482 N N . PRO A 1 183 ? 1.008 0.868 -1.093 1.00 68.06 183 PRO A N 1
ATOM 1483 C CA . PRO A 1 183 ? -0.006 -0.052 -0.549 1.00 68.06 183 PRO A CA 1
ATOM 1484 C C . PRO A 1 183 ? -0.540 -1.064 -1.544 1.00 68.06 183 PRO A C 1
ATOM 1486 O O . PRO A 1 183 ? -0.990 -2.146 -1.169 1.00 68.06 183 PRO A O 1
ATOM 1489 N N . SER A 1 184 ? -0.542 -0.692 -2.818 1.00 78.06 184 SER A N 1
ATOM 1490 C CA . SER A 1 184 ? -0.967 -1.574 -3.892 1.00 78.06 184 SER A CA 1
ATOM 1491 C C . SER A 1 184 ? 0.117 -2.583 -4.267 1.00 78.06 184 SER A C 1
ATOM 1493 O O . SER A 1 184 ? -0.204 -3.541 -4.963 1.00 78.06 184 SER A O 1
ATOM 1495 N N . ILE A 1 185 ? 1.359 -2.447 -3.785 1.00 89.81 185 ILE A N 1
ATOM 1496 C CA . ILE A 1 185 ? 2.499 -3.282 -4.172 1.00 89.81 185 ILE A CA 1
ATOM 1497 C C . ILE A 1 185 ? 2.842 -4.288 -3.074 1.00 89.81 185 ILE A C 1
ATOM 1499 O O . ILE A 1 185 ? 3.116 -3.953 -1.928 1.00 89.81 185 ILE A O 1
ATOM 1503 N N . ARG A 1 186 ? 2.855 -5.566 -3.450 1.00 86.75 186 ARG A N 1
ATOM 1504 C CA . ARG A 1 186 ? 3.296 -6.682 -2.609 1.00 86.75 186 ARG A CA 1
ATOM 1505 C C . ARG A 1 186 ? 4.806 -6.891 -2.687 1.00 86.75 186 ARG A C 1
ATOM 1507 O O . ARG A 1 186 ? 5.426 -7.248 -1.689 1.00 86.75 186 ARG A O 1
ATOM 1514 N N . GLY A 1 187 ? 5.397 -6.702 -3.862 1.00 91.38 187 GLY A N 1
ATOM 1515 C CA . GLY A 1 187 ? 6.812 -6.978 -4.075 1.00 91.38 187 GLY A CA 1
ATOM 1516 C C . GLY A 1 187 ? 7.382 -6.286 -5.302 1.00 91.38 187 GLY A C 1
ATOM 1517 O O . GLY A 1 187 ? 6.662 -5.986 -6.255 1.00 91.38 187 GLY A O 1
ATOM 1518 N N . VAL A 1 188 ? 8.700 -6.087 -5.268 1.00 97.06 188 VAL A N 1
ATOM 1519 C CA . VAL A 1 188 ? 9.497 -5.585 -6.388 1.00 97.06 188 VAL A CA 1
ATOM 1520 C C . VAL A 1 188 ? 10.666 -6.531 -6.681 1.00 97.06 188 VAL A C 1
ATOM 1522 O O . VAL A 1 188 ? 11.401 -6.939 -5.780 1.00 97.06 188 VAL A O 1
ATOM 1525 N N . ALA A 1 189 ? 10.858 -6.858 -7.954 1.00 97.19 189 ALA A N 1
ATOM 1526 C CA . ALA A 1 189 ? 11.982 -7.643 -8.451 1.00 97.19 189 ALA A CA 1
ATOM 1527 C C . ALA A 1 189 ? 12.617 -6.973 -9.676 1.00 97.19 189 ALA A C 1
ATOM 1529 O O . ALA A 1 189 ? 12.053 -6.052 -10.268 1.00 97.19 189 ALA A O 1
ATOM 1530 N N . VAL A 1 190 ? 13.811 -7.430 -10.050 1.00 96.38 190 VAL A N 1
ATOM 1531 C CA . VAL A 1 190 ? 14.504 -6.995 -11.271 1.00 96.38 190 VAL A CA 1
ATOM 1532 C C . VAL A 1 190 ? 14.789 -8.227 -12.103 1.00 96.38 190 VAL A C 1
ATOM 1534 O O . VAL A 1 190 ? 15.279 -9.231 -11.588 1.00 96.38 190 VAL A O 1
ATOM 1537 N N . ALA A 1 191 ? 14.470 -8.142 -13.385 1.00 93.50 191 ALA A N 1
ATOM 1538 C CA . ALA A 1 191 ? 14.812 -9.167 -14.349 1.00 93.50 191 ALA A CA 1
ATOM 1539 C C . ALA A 1 191 ? 16.335 -9.278 -14.544 1.00 93.50 191 ALA A C 1
ATOM 1541 O O . ALA A 1 191 ? 17.056 -8.281 -14.412 1.00 93.50 191 ALA A O 1
ATOM 1542 N N . PRO A 1 192 ? 16.842 -10.453 -14.952 1.00 88.75 192 PRO A N 1
ATOM 1543 C CA . PRO A 1 192 ? 18.225 -10.595 -15.388 1.00 88.75 192 PRO A CA 1
ATOM 1544 C C . PRO A 1 192 ? 18.621 -9.552 -16.446 1.00 88.75 192 PRO A C 1
ATOM 1546 O O . PRO A 1 192 ? 17.814 -9.128 -17.276 1.00 88.75 192 PRO A O 1
ATOM 1549 N N . VAL A 1 193 ? 19.886 -9.128 -16.418 1.00 86.44 193 VAL A N 1
ATOM 1550 C CA . VAL A 1 193 ? 20.439 -8.199 -17.415 1.00 86.44 193 VAL A CA 1
ATOM 1551 C C . VAL A 1 193 ? 20.281 -8.798 -18.816 1.00 86.44 193 VAL A C 1
ATOM 1553 O O . VAL A 1 193 ? 20.612 -9.960 -19.030 1.00 86.44 193 VAL A O 1
ATOM 1556 N N . GLY A 1 194 ? 19.788 -8.000 -19.769 1.00 82.31 194 GLY A N 1
ATOM 1557 C CA . GLY A 1 194 ? 19.594 -8.435 -21.157 1.00 82.31 194 GLY A CA 1
ATOM 1558 C C . GLY A 1 194 ? 18.357 -9.307 -21.393 1.00 82.31 194 GLY A C 1
ATOM 1559 O O . GLY A 1 194 ? 18.209 -9.841 -22.489 1.00 82.31 194 GLY A O 1
ATOM 1560 N N . ALA A 1 195 ? 17.472 -9.455 -20.401 1.00 84.69 195 ALA A N 1
ATOM 1561 C CA . ALA A 1 195 ? 16.198 -10.135 -20.593 1.00 84.69 195 ALA A CA 1
ATOM 1562 C C . ALA A 1 195 ? 15.369 -9.463 -21.702 1.00 84.69 195 ALA A C 1
ATOM 1564 O O . ALA A 1 195 ? 15.281 -8.238 -21.761 1.00 84.69 195 ALA A O 1
ATOM 1565 N N . ASP A 1 196 ? 14.746 -10.277 -22.555 1.00 82.50 196 ASP A N 1
ATOM 1566 C CA . ASP A 1 196 ? 13.763 -9.834 -23.545 1.00 82.50 196 ASP A CA 1
ATOM 1567 C C . ASP A 1 196 ? 12.347 -10.022 -22.985 1.00 82.50 196 ASP A C 1
ATOM 1569 O O . ASP A 1 196 ? 12.070 -11.007 -22.296 1.00 82.50 196 ASP A O 1
ATOM 1573 N N . PHE A 1 197 ? 11.434 -9.111 -23.331 1.00 79.88 197 PHE A N 1
ATOM 1574 C CA . PHE A 1 197 ? 10.024 -9.157 -22.939 1.00 79.88 197 PHE A CA 1
ATOM 1575 C C . PHE A 1 197 ? 9.398 -10.526 -23.228 1.00 79.88 197 PHE A C 1
ATOM 1577 O O . PHE A 1 197 ? 8.676 -11.077 -22.401 1.00 79.88 197 PHE A O 1
ATOM 1584 N N . LYS A 1 198 ? 9.716 -11.107 -24.391 1.00 79.81 198 LYS A N 1
ATOM 1585 C CA . LYS A 1 198 ? 9.171 -12.402 -24.826 1.00 79.81 198 LYS A CA 1
ATOM 1586 C C . LYS A 1 198 ? 9.827 -13.605 -24.147 1.00 79.81 198 LYS A C 1
ATOM 1588 O O . LYS A 1 198 ? 9.247 -14.685 -24.151 1.00 79.81 198 LYS A O 1
ATOM 1593 N N . ALA A 1 199 ? 11.023 -13.432 -23.588 1.00 73.94 199 ALA A N 1
ATOM 1594 C CA . ALA A 1 199 ? 11.830 -14.507 -23.014 1.00 73.94 199 ALA A CA 1
ATOM 1595 C C . ALA A 1 199 ? 11.759 -14.570 -21.481 1.00 73.94 199 ALA A C 1
ATOM 1597 O O . ALA A 1 199 ? 12.323 -15.482 -20.882 1.00 73.94 199 ALA A O 1
ATOM 1598 N N . LEU A 1 200 ? 11.069 -13.620 -20.841 1.00 78.75 200 LEU A N 1
ATOM 1599 C CA . LEU A 1 200 ? 11.029 -13.472 -19.384 1.00 78.75 200 LEU A CA 1
ATOM 1600 C C . LEU A 1 200 ? 10.337 -14.613 -18.625 1.00 78.75 200 LEU A C 1
ATOM 1602 O O . LEU A 1 200 ? 10.456 -14.669 -17.403 1.00 78.75 200 LEU A O 1
ATOM 1606 N N . GLY A 1 201 ? 9.694 -15.547 -19.330 1.00 84.19 201 GLY A N 1
ATOM 1607 C CA . GLY A 1 201 ? 9.116 -16.749 -18.736 1.00 84.19 201 GLY A CA 1
ATOM 1608 C C . GLY A 1 201 ? 8.158 -16.431 -17.586 1.00 84.19 201 GLY A C 1
ATOM 1609 O O . GLY A 1 201 ? 7.398 -15.464 -17.642 1.00 84.19 201 GLY A O 1
ATOM 1610 N N . ASP A 1 202 ? 8.193 -17.257 -16.540 1.00 88.81 202 ASP A N 1
ATOM 1611 C CA . ASP A 1 202 ? 7.403 -17.036 -15.331 1.00 88.81 202 ASP A CA 1
ATOM 1612 C C . ASP A 1 202 ? 8.112 -16.073 -14.365 1.00 88.81 202 ASP A C 1
ATOM 1614 O O . ASP A 1 202 ? 8.986 -16.454 -13.579 1.00 88.81 202 ASP A O 1
ATOM 1618 N N . VAL A 1 203 ? 7.684 -14.812 -14.401 1.00 91.62 203 VAL A N 1
ATOM 1619 C CA . VAL A 1 203 ? 8.221 -13.733 -13.561 1.00 91.62 203 VAL A CA 1
ATOM 1620 C C . VAL A 1 203 ? 7.910 -13.891 -12.070 1.00 91.62 203 VAL A C 1
ATOM 1622 O O . VAL A 1 203 ? 8.533 -13.213 -11.254 1.00 91.62 203 VAL A O 1
ATOM 1625 N N . SER A 1 204 ? 6.988 -14.780 -11.682 1.00 90.81 204 SER A N 1
ATOM 1626 C CA . SER A 1 204 ? 6.669 -15.026 -10.269 1.00 90.81 204 SER A CA 1
ATOM 1627 C C . SER A 1 204 ? 7.816 -15.701 -9.506 1.00 90.81 204 SER A C 1
ATOM 1629 O O . SER A 1 204 ? 7.873 -15.623 -8.281 1.00 90.81 204 SER A O 1
ATOM 1631 N N . THR A 1 205 ? 8.759 -16.305 -10.235 1.00 91.31 205 THR A N 1
ATOM 1632 C CA . THR A 1 205 ? 9.942 -16.995 -9.696 1.00 91.31 205 THR A CA 1
ATOM 1633 C C . THR A 1 205 ? 11.088 -16.058 -9.306 1.00 91.31 205 THR A C 1
ATOM 1635 O O . THR A 1 205 ? 12.075 -16.498 -8.715 1.00 91.31 205 THR A O 1
ATOM 1638 N N . LEU A 1 206 ? 10.980 -14.768 -9.639 1.00 93.62 206 LEU A N 1
ATOM 1639 C CA . LEU A 1 206 ? 12.007 -13.779 -9.333 1.00 93.62 206 LEU A CA 1
ATOM 1640 C C . LEU A 1 206 ? 12.094 -13.484 -7.828 1.00 93.62 206 LEU A C 1
ATOM 1642 O O . LEU A 1 206 ? 11.188 -13.763 -7.045 1.00 93.62 206 LEU A O 1
ATOM 1646 N N . ASP A 1 207 ? 13.206 -12.880 -7.411 1.00 92.56 207 ASP A N 1
ATOM 1647 C CA . ASP A 1 207 ? 13.427 -12.532 -6.010 1.00 92.56 207 ASP A CA 1
ATOM 1648 C C . ASP A 1 207 ? 12.677 -11.241 -5.614 1.00 92.56 207 ASP A C 1
ATOM 1650 O O . ASP A 1 207 ? 13.136 -10.123 -5.875 1.00 92.56 207 ASP A O 1
ATOM 1654 N N . PHE A 1 208 ? 11.549 -11.402 -4.915 1.00 94.06 208 PHE A N 1
ATOM 1655 C CA . PHE A 1 208 ? 10.727 -10.322 -4.342 1.00 94.06 208 PHE A CA 1
ATOM 1656 C C . PHE A 1 208 ? 10.996 -10.058 -2.848 1.00 94.06 208 PHE A C 1
ATOM 1658 O O . PHE A 1 208 ? 10.229 -9.348 -2.199 1.00 94.06 208 PHE A O 1
ATOM 1665 N N . THR A 1 209 ? 12.055 -10.636 -2.270 1.00 86.62 209 THR A N 1
ATOM 1666 C CA . THR A 1 209 ? 12.303 -10.564 -0.817 1.00 86.62 209 THR A CA 1
ATOM 1667 C C . THR A 1 209 ? 12.794 -9.197 -0.341 1.00 86.62 209 THR A C 1
ATOM 1669 O O . THR A 1 209 ? 12.632 -8.854 0.830 1.00 86.62 209 THR A O 1
ATOM 1672 N N . SER A 1 210 ? 13.381 -8.397 -1.234 1.00 87.19 210 SER A N 1
ATOM 1673 C CA . SER A 1 210 ? 13.866 -7.064 -0.889 1.00 87.19 210 SER A CA 1
ATOM 1674 C C . SER A 1 210 ? 12.756 -6.021 -0.941 1.00 87.19 210 SER A C 1
ATOM 1676 O O . SER A 1 210 ? 11.980 -5.954 -1.893 1.00 87.19 210 SER A O 1
ATOM 1678 N N . ARG A 1 211 ? 12.775 -5.116 0.042 1.00 86.00 211 ARG A N 1
ATOM 1679 C CA . ARG A 1 211 ? 11.970 -3.886 0.053 1.00 86.00 211 ARG A CA 1
ATOM 1680 C C . ARG A 1 211 ? 12.286 -2.959 -1.131 1.00 86.00 211 ARG A C 1
ATOM 1682 O O . ARG A 1 211 ? 11.444 -2.180 -1.574 1.00 86.00 211 ARG A O 1
ATOM 1689 N N . THR A 1 212 ? 13.516 -3.028 -1.635 1.00 91.81 212 THR A N 1
ATOM 1690 C CA . THR A 1 212 ? 14.032 -2.097 -2.643 1.00 91.81 212 THR A CA 1
ATOM 1691 C C . THR A 1 212 ? 14.884 -2.818 -3.675 1.00 91.81 212 THR A C 1
ATOM 1693 O O . THR A 1 212 ? 15.668 -3.716 -3.352 1.00 91.81 212 THR A O 1
ATOM 1696 N N . ARG A 1 213 ? 14.781 -2.383 -4.929 1.00 96.50 213 ARG A N 1
ATOM 1697 C CA . ARG A 1 213 ? 15.651 -2.805 -6.028 1.00 96.50 213 ARG A CA 1
ATOM 1698 C C . ARG A 1 213 ? 16.234 -1.602 -6.758 1.00 96.50 213 ARG A C 1
AT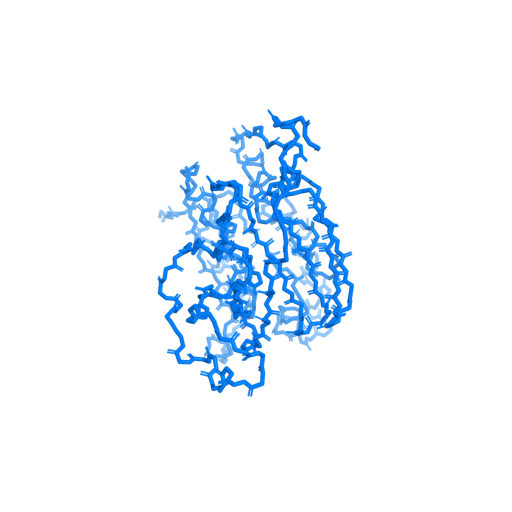OM 1700 O O . ARG A 1 213 ? 15.684 -0.514 -6.673 1.00 96.50 213 ARG A O 1
ATOM 1707 N N . CYS A 1 214 ? 17.344 -1.801 -7.463 1.00 95.88 214 CYS A N 1
ATOM 1708 C CA . CYS A 1 214 ? 18.051 -0.746 -8.195 1.00 95.88 214 CYS A CA 1
ATOM 1709 C C . CYS A 1 214 ? 18.287 -1.177 -9.655 1.00 95.88 214 CYS A C 1
ATOM 1711 O O . CYS A 1 214 ? 19.402 -1.578 -9.993 1.00 95.88 214 CYS A O 1
ATOM 1713 N N . PRO A 1 215 ? 17.241 -1.211 -10.503 1.00 96.44 215 PRO A N 1
ATOM 1714 C CA . PRO A 1 215 ? 17.391 -1.467 -11.937 1.00 96.44 215 PRO A CA 1
ATOM 1715 C C . PRO A 1 215 ? 18.286 -0.427 -12.621 1.00 96.44 215 PRO A C 1
ATOM 1717 O O . PRO A 1 215 ? 18.237 0.768 -12.311 1.00 96.44 215 PRO A O 1
ATOM 1720 N N . ALA A 1 216 ? 19.054 -0.881 -13.606 1.00 95.38 216 ALA A N 1
ATOM 1721 C CA . ALA A 1 216 ? 19.741 -0.021 -14.555 1.00 95.38 216 ALA A CA 1
ATOM 1722 C C . ALA A 1 216 ? 18.861 0.316 -15.773 1.00 95.38 216 ALA A C 1
ATOM 1724 O O . ALA A 1 216 ? 17.908 -0.400 -16.088 1.00 95.38 216 ALA A O 1
ATOM 1725 N N . VAL A 1 217 ? 19.225 1.376 -16.498 1.00 94.25 217 VAL A N 1
ATOM 1726 C CA . VAL A 1 217 ? 18.645 1.697 -17.813 1.00 94.25 217 VAL A CA 1
ATOM 1727 C C . VAL A 1 217 ? 18.745 0.475 -18.736 1.00 94.25 217 VAL A C 1
ATOM 1729 O O . VAL A 1 217 ? 19.794 -0.163 -18.836 1.00 94.25 217 VAL A O 1
ATOM 1732 N N . GLY A 1 218 ? 17.634 0.141 -19.386 1.00 92.38 218 GLY A N 1
ATOM 1733 C CA . GLY A 1 218 ? 17.443 -1.020 -20.248 1.00 92.38 218 GLY A CA 1
ATOM 1734 C C . GLY A 1 218 ? 16.935 -2.277 -19.535 1.00 92.38 218 GLY A C 1
ATOM 1735 O O . GLY A 1 218 ? 16.477 -3.188 -20.224 1.00 92.38 218 GLY A O 1
ATOM 1736 N N . GLN A 1 219 ? 16.982 -2.347 -18.197 1.00 94.81 219 GLN A N 1
ATOM 1737 C CA . GLN A 1 219 ? 16.468 -3.492 -17.437 1.00 94.81 219 GLN A CA 1
ATOM 1738 C C . GLN A 1 219 ? 14.965 -3.398 -17.172 1.00 94.81 219 GLN A C 1
ATOM 1740 O O . GLN A 1 219 ? 14.381 -2.311 -17.155 1.00 94.81 219 GLN A O 1
ATOM 1745 N N . PHE A 1 220 ? 14.367 -4.560 -16.898 1.00 95.50 220 PHE A N 1
ATOM 1746 C CA . PHE A 1 220 ? 12.983 -4.668 -16.463 1.00 95.50 220 PHE A CA 1
ATOM 1747 C C . PHE A 1 220 ? 12.869 -4.756 -14.941 1.00 95.50 220 PHE A C 1
ATOM 1749 O O . PHE A 1 220 ? 13.547 -5.555 -14.291 1.00 95.50 220 PHE A O 1
ATOM 1756 N N . VAL A 1 221 ? 11.954 -3.969 -14.391 1.00 96.38 221 VAL A N 1
ATOM 1757 C CA . VAL A 1 221 ? 11.411 -4.120 -13.043 1.00 96.38 221 VAL A CA 1
ATOM 1758 C C . VAL A 1 221 ? 10.116 -4.903 -13.132 1.00 96.38 221 VAL A C 1
ATOM 1760 O O . VAL A 1 221 ? 9.298 -4.661 -14.019 1.00 96.38 221 VAL A O 1
ATOM 1763 N N . VAL A 1 222 ? 9.924 -5.819 -12.191 1.00 96.81 222 VAL A N 1
ATOM 1764 C CA . VAL A 1 222 ? 8.675 -6.557 -12.036 1.00 96.81 222 VAL A CA 1
ATOM 1765 C C . VAL A 1 222 ? 8.028 -6.120 -10.733 1.00 96.81 222 VAL A C 1
ATOM 1767 O O . VAL A 1 222 ? 8.637 -6.229 -9.667 1.00 96.81 222 VAL A O 1
ATOM 1770 N N . LEU A 1 223 ? 6.798 -5.627 -10.817 1.00 97.06 223 LEU A N 1
ATOM 1771 C CA . LEU A 1 223 ? 5.970 -5.315 -9.659 1.00 97.06 223 LEU A CA 1
ATOM 1772 C C . LEU A 1 223 ? 4.901 -6.386 -9.511 1.00 97.06 223 LEU A C 1
ATOM 1774 O O . LEU A 1 223 ? 4.232 -6.717 -10.484 1.00 97.06 223 LEU A O 1
ATOM 1778 N N . GLN A 1 224 ? 4.710 -6.888 -8.297 1.00 96.25 224 GLN A N 1
ATOM 1779 C CA . GLN A 1 224 ? 3.549 -7.700 -7.949 1.00 96.25 224 GLN A CA 1
ATOM 1780 C C . GLN A 1 224 ? 2.606 -6.848 -7.107 1.00 96.25 224 GLN A C 1
ATOM 1782 O O . GLN A 1 224 ? 3.035 -6.309 -6.086 1.00 96.25 224 GLN A O 1
ATOM 1787 N N . ASN A 1 225 ? 1.336 -6.737 -7.490 1.00 91.00 225 ASN A N 1
ATOM 1788 C CA . ASN A 1 225 ? 0.349 -6.045 -6.667 1.00 91.00 225 ASN A CA 1
ATOM 1789 C C . ASN A 1 225 ? -0.272 -6.970 -5.606 1.00 91.00 225 ASN A C 1
ATOM 1791 O O . ASN A 1 225 ? -0.108 -8.194 -5.619 1.00 91.00 225 ASN A O 1
ATOM 1795 N N . THR A 1 226 ? -1.008 -6.393 -4.660 1.00 81.19 226 THR A N 1
ATOM 1796 C CA . THR A 1 226 ? -1.685 -7.145 -3.584 1.00 81.19 226 THR A CA 1
ATOM 1797 C C . THR A 1 226 ? -2.794 -8.072 -4.082 1.00 81.19 226 THR A C 1
ATOM 1799 O O . THR A 1 226 ? -3.180 -8.996 -3.367 1.00 81.19 226 THR A O 1
ATOM 1802 N N . LYS A 1 227 ? -3.276 -7.868 -5.314 1.00 84.44 227 LYS A N 1
ATOM 1803 C CA . LYS A 1 227 ? -4.255 -8.722 -6.001 1.00 84.44 227 LYS A CA 1
ATOM 1804 C C . LYS A 1 227 ? -3.617 -9.911 -6.730 1.00 84.44 227 LYS A C 1
ATOM 1806 O O . LYS A 1 227 ? -4.339 -10.750 -7.255 1.00 84.44 227 LYS A O 1
ATOM 1811 N N . GLY A 1 228 ? -2.287 -10.019 -6.722 1.00 88.38 228 GLY A N 1
ATOM 1812 C CA . GLY A 1 228 ? -1.547 -11.127 -7.329 1.00 88.38 228 GLY A CA 1
ATOM 1813 C C . GLY A 1 228 ? -1.214 -10.937 -8.810 1.00 88.38 228 GLY A C 1
ATOM 1814 O O . GLY A 1 228 ? -0.658 -11.850 -9.412 1.00 88.38 228 GLY A O 1
ATOM 1815 N N . PHE A 1 229 ? -1.505 -9.769 -9.387 1.00 94.94 229 PHE A N 1
ATOM 1816 C CA . PHE A 1 229 ? -1.119 -9.434 -10.755 1.00 94.94 229 PHE A CA 1
ATOM 1817 C C . PHE A 1 229 ? 0.305 -8.891 -10.817 1.00 94.94 229 PHE A C 1
ATOM 1819 O O . PHE A 1 229 ? 0.816 -8.318 -9.850 1.00 94.94 229 PHE A O 1
ATOM 1826 N N . PHE A 1 230 ? 0.922 -9.047 -11.986 1.00 95.75 230 PHE A N 1
ATOM 1827 C CA . PHE A 1 230 ? 2.280 -8.599 -12.255 1.00 95.75 230 PHE A CA 1
ATOM 1828 C C . PHE A 1 230 ? 2.289 -7.500 -13.315 1.00 95.75 230 PHE A C 1
ATOM 1830 O O . PHE A 1 230 ? 1.559 -7.578 -14.302 1.00 95.75 230 PHE A O 1
ATOM 1837 N N . ALA A 1 231 ? 3.149 -6.506 -13.120 1.00 95.44 231 ALA A N 1
ATOM 1838 C CA . ALA A 1 231 ? 3.473 -5.486 -14.105 1.00 95.44 231 ALA A CA 1
ATOM 1839 C C . ALA A 1 231 ? 4.963 -5.534 -14.427 1.00 95.44 231 ALA A C 1
ATOM 1841 O O . ALA A 1 231 ? 5.795 -5.725 -13.538 1.00 95.44 231 ALA A O 1
ATOM 1842 N N . LEU A 1 232 ? 5.287 -5.329 -15.700 1.00 94.81 232 LEU A N 1
ATOM 1843 C CA . LEU A 1 232 ? 6.652 -5.303 -16.198 1.00 94.81 232 LEU A CA 1
ATOM 1844 C C . LEU A 1 232 ? 6.973 -3.898 -16.713 1.00 94.81 232 LEU A C 1
ATOM 1846 O O . LEU A 1 232 ? 6.267 -3.386 -17.576 1.00 94.81 232 LEU A O 1
ATOM 1850 N N . LEU A 1 233 ? 8.032 -3.284 -16.189 1.00 94.81 233 LEU A N 1
ATOM 1851 C CA . LEU A 1 233 ? 8.414 -1.904 -16.490 1.00 94.81 233 LEU A CA 1
ATOM 1852 C C . LEU A 1 233 ? 9.855 -1.863 -16.986 1.00 94.81 233 LEU A C 1
ATOM 1854 O O . LEU A 1 233 ? 10.754 -2.292 -16.265 1.00 94.81 233 LEU A O 1
ATOM 1858 N N . ARG A 1 234 ? 10.095 -1.335 -18.187 1.00 94.69 234 ARG A N 1
ATOM 1859 C CA . ARG A 1 234 ? 11.452 -1.124 -18.704 1.00 94.69 234 ARG A CA 1
ATOM 1860 C C . ARG A 1 234 ? 11.916 0.293 -18.405 1.00 94.69 234 ARG A C 1
ATOM 1862 O O . ARG A 1 234 ? 11.188 1.249 -18.648 1.00 94.69 234 ARG A O 1
ATOM 1869 N N . ILE A 1 235 ? 13.135 0.433 -17.891 1.00 94.69 235 ILE A N 1
ATOM 1870 C CA . ILE A 1 235 ? 13.732 1.750 -17.653 1.00 94.69 235 ILE A CA 1
ATOM 1871 C C . ILE A 1 235 ? 14.378 2.237 -18.953 1.00 94.69 235 ILE A C 1
ATOM 1873 O O . ILE A 1 235 ? 15.512 1.871 -19.241 1.00 94.69 235 ILE A O 1
ATOM 1877 N N . GLU A 1 236 ? 13.673 3.035 -19.753 1.00 92.94 236 GLU A N 1
ATOM 1878 C CA . GLU A 1 236 ? 14.193 3.515 -21.047 1.00 92.94 236 GLU A CA 1
ATOM 1879 C C . GLU A 1 236 ? 15.263 4.608 -20.890 1.00 92.94 236 GLU A C 1
ATOM 1881 O O . GLU A 1 236 ? 16.297 4.577 -21.555 1.00 92.94 236 GLU A O 1
ATOM 1886 N N . SER A 1 237 ? 15.061 5.559 -19.975 1.00 91.38 237 SER A N 1
ATOM 1887 C CA . SER A 1 237 ? 16.023 6.629 -19.688 1.00 91.38 237 SER A CA 1
ATOM 1888 C C . SER A 1 237 ? 15.814 7.220 -18.290 1.00 91.38 237 SER A C 1
ATOM 1890 O O . SER A 1 237 ? 14.762 7.043 -17.675 1.00 91.38 237 SER A O 1
ATOM 1892 N N . ILE A 1 238 ? 16.837 7.901 -17.758 1.00 91.00 238 ILE A N 1
ATOM 1893 C CA . ILE A 1 238 ? 16.782 8.610 -16.470 1.00 91.00 238 ILE A CA 1
ATOM 1894 C C . ILE A 1 238 ? 17.374 10.008 -16.666 1.00 91.00 238 ILE A C 1
ATOM 1896 O O . ILE A 1 238 ? 18.562 10.139 -16.956 1.00 91.00 238 ILE A O 1
ATOM 1900 N N . GLY A 1 239 ? 16.549 11.041 -16.486 1.00 81.06 239 GLY A N 1
ATOM 1901 C CA . GLY A 1 239 ? 16.971 12.446 -16.483 1.00 81.06 239 GLY A CA 1
ATOM 1902 C C . GLY A 1 239 ? 17.205 12.991 -15.069 1.00 81.06 239 GLY A C 1
ATOM 1903 O O . GLY A 1 239 ? 16.647 12.482 -14.094 1.00 81.06 239 GLY A O 1
ATOM 1904 N N . ASP A 1 240 ? 18.028 14.035 -14.946 1.00 66.69 240 ASP A N 1
ATOM 1905 C CA . ASP A 1 240 ? 18.286 14.745 -13.688 1.00 66.69 240 ASP A CA 1
ATOM 1906 C C . ASP A 1 240 ? 18.566 16.237 -13.950 1.00 66.69 240 ASP A C 1
ATOM 1908 O O . ASP A 1 240 ? 19.603 16.587 -14.510 1.00 66.69 240 ASP A O 1
ATOM 1912 N N . MET A 1 241 ? 17.677 17.126 -13.484 1.00 54.12 241 MET A N 1
ATOM 1913 C CA . MET A 1 241 ? 17.806 18.581 -13.678 1.00 54.12 241 MET A CA 1
ATOM 1914 C C . MET A 1 241 ? 19.048 19.194 -13.008 1.00 54.12 241 MET A C 1
ATOM 1916 O O . MET A 1 241 ? 19.456 20.293 -13.370 1.00 54.12 241 MET A O 1
ATOM 1920 N N . THR A 1 242 ? 19.688 18.507 -12.053 1.00 53.97 242 THR A N 1
ATOM 1921 C CA . THR A 1 242 ? 20.954 18.983 -11.457 1.00 53.97 242 THR A CA 1
ATOM 1922 C C . THR A 1 242 ? 22.169 18.804 -12.372 1.00 53.97 242 THR A C 1
ATOM 1924 O O . THR A 1 242 ? 23.275 19.174 -11.979 1.00 53.97 242 THR A O 1
ATOM 1927 N N . ARG A 1 243 ? 21.991 18.242 -13.577 1.00 50.75 243 ARG A N 1
ATOM 1928 C CA . ARG A 1 243 ? 23.092 17.873 -14.481 1.00 50.75 243 ARG A CA 1
ATOM 1929 C C . ARG A 1 243 ? 23.137 18.624 -15.811 1.00 50.75 243 ARG A C 1
ATOM 1931 O O . ARG A 1 243 ? 24.105 18.437 -16.530 1.00 50.75 243 ARG A O 1
ATOM 1938 N N . GLY A 1 244 ? 22.197 19.537 -16.067 1.00 43.22 244 GLY A N 1
ATOM 1939 C CA . GLY A 1 244 ? 22.301 20.482 -17.185 1.00 43.22 244 GLY A CA 1
ATOM 1940 C C . GLY A 1 244 ? 22.254 19.859 -18.585 1.00 43.22 244 GLY A C 1
ATOM 1941 O O . GLY A 1 244 ? 22.852 20.438 -19.486 1.00 43.22 244 GLY A O 1
ATOM 1942 N N . ASP A 1 245 ? 21.549 18.735 -18.746 1.00 37.09 245 ASP A N 1
ATOM 1943 C CA . ASP A 1 245 ? 21.210 18.136 -20.046 1.00 37.09 245 ASP A CA 1
ATOM 1944 C C . ASP A 1 245 ? 19.706 18.283 -20.330 1.00 37.09 245 ASP A C 1
ATOM 1946 O O . ASP A 1 245 ? 18.904 18.025 -19.395 1.00 37.09 245 ASP A O 1
#